Protein AF-A0A5C7SRF8-F1 (afdb_monomer_lite)

Foldseek 3Di:
DDDDDDDDDDPPPDDDDPPLVQDKAWWWQWDQDAVQLKIKTFIDIDTSCCVLQFDDDDPDDPVLVCQVVRLVSNQVSQVCCCVVGVTAGEQDPSGADDPAWDWHDGPFKIKTWAFDKDWDDTPPNPDIHIHGYFIKIWMATPVRHTQDIDTDDHRKIWMWGADPFAIKIKIWHFPDDDPPDDGDTDIDIDGDGDPPPD

Sequence (198 aa):
MSVQRYLLGITIWILVSTASADEYYEFISIRCMPQLQAIRLDSVGIWNVGDWIWPSVPAQENRKTWAWDSWQRHERALKTLEVEHGLHVFGQQYGRQLEAPIICLLPHFRVSIGAARIEREYMDEDIRVAYRGRAEIQITALDGSPVFSQTLDEADDFQAAEASYGLVLSHCKKVSESPDGPVIKDCSEQLIKVQSSQ

Radius of gyration: 23.71 Å; chains: 1; bounding box: 43×43×103 Å

Secondary structure (DSSP, 8-state):
-----------------------EEEEEEEEEEGGGTEEEEEEEEEES-HHHHSPPPPTTS-HHHHHHHHHHHHHHHHHHHHHHH-EE--SSTTPPP-SS-EEEE-SSEEEEEE--EEEEEETTTTEEEEEE-S-EEEEEETTS-EEEEEEPPTT-EEEEEEETTEEEEEEEEEEE--TTSPPEEEEEEEEE------

pLDDT: mean 80.75, std 18.54, range [32.88, 97.62]

Structure (mmCIF, N/CA/C/O backbone):
data_AF-A0A5C7SRF8-F1
#
_entry.id   AF-A0A5C7SRF8-F1
#
loop_
_atom_site.group_PDB
_atom_site.id
_atom_site.type_symbol
_atom_site.label_atom_id
_atom_site.label_alt_id
_atom_site.label_comp_id
_atom_site.label_asym_id
_atom_site.label_entity_id
_atom_site.label_seq_id
_atom_site.pdbx_PDB_ins_code
_atom_site.Cartn_x
_atom_site.Cartn_y
_atom_site.Cartn_z
_atom_site.occupancy
_atom_site.B_iso_or_equiv
_atom_site.auth_seq_id
_atom_site.auth_comp_id
_atom_site.auth_asym_id
_atom_site.auth_atom_id
_atom_site.pdbx_PDB_model_num
ATOM 1 N N . MET A 1 1 ? 12.366 -32.460 -69.486 1.00 36.12 1 MET A N 1
ATOM 2 C CA . MET A 1 1 ? 13.235 -31.488 -68.784 1.00 36.12 1 MET A CA 1
ATOM 3 C C . MET A 1 1 ? 12.344 -30.316 -68.405 1.00 36.12 1 MET A C 1
ATOM 5 O O . MET A 1 1 ? 11.834 -29.662 -69.295 1.00 36.12 1 MET A O 1
ATOM 9 N N . SER A 1 2 ? 11.792 -30.317 -67.195 1.00 34.50 2 SER A N 1
ATOM 10 C CA . SER A 1 2 ? 12.414 -29.922 -65.916 1.00 34.50 2 SER A CA 1
ATOM 11 C C . SER A 1 2 ? 12.121 -28.441 -65.647 1.00 34.50 2 SER A C 1
ATOM 13 O O . SER A 1 2 ? 12.657 -27.604 -66.356 1.00 34.50 2 SER A O 1
ATOM 15 N N . VAL A 1 3 ? 11.100 -28.166 -64.814 1.00 32.88 3 VAL A N 1
ATOM 16 C CA . VAL A 1 3 ? 11.204 -27.479 -63.498 1.00 32.88 3 VAL A CA 1
ATOM 17 C C . VAL A 1 3 ? 11.557 -25.992 -63.697 1.00 32.88 3 VAL A C 1
ATOM 19 O O . VAL A 1 3 ? 12.592 -25.680 -64.252 1.00 32.88 3 VAL A O 1
ATOM 22 N N . GLN A 1 4 ? 10.734 -25.005 -63.326 1.00 38.59 4 GLN A N 1
ATOM 23 C CA . GLN A 1 4 ? 10.527 -24.635 -61.926 1.00 38.59 4 GLN A CA 1
ATOM 24 C C . GLN A 1 4 ? 9.466 -23.516 -61.815 1.00 38.59 4 GLN A C 1
ATOM 26 O O . GLN A 1 4 ? 9.622 -22.435 -62.374 1.00 38.59 4 GLN A O 1
ATOM 31 N N . ARG A 1 5 ? 8.390 -23.779 -61.064 1.00 44.38 5 ARG A N 1
ATOM 32 C CA . ARG A 1 5 ? 7.566 -22.765 -60.386 1.00 44.38 5 ARG A CA 1
ATOM 33 C C . ARG A 1 5 ? 8.375 -22.270 -59.191 1.00 44.38 5 ARG A C 1
ATOM 35 O O . ARG A 1 5 ? 8.748 -23.154 -58.443 1.00 44.38 5 ARG A O 1
ATOM 42 N N . TYR A 1 6 ? 8.592 -20.972 -58.972 1.00 39.47 6 TYR A N 1
ATOM 43 C CA . TYR A 1 6 ? 8.801 -20.362 -57.639 1.00 39.47 6 TYR A CA 1
ATOM 44 C C . TYR A 1 6 ? 8.749 -18.828 -57.732 1.00 39.47 6 TYR A C 1
ATOM 46 O O . TYR A 1 6 ? 9.062 -18.275 -58.781 1.00 39.47 6 TYR A O 1
ATOM 54 N N . LEU A 1 7 ? 8.409 -18.206 -56.592 1.00 38.88 7 LEU A N 1
ATOM 55 C CA . LEU A 1 7 ? 8.217 -16.776 -56.276 1.00 38.88 7 LEU A CA 1
ATOM 56 C C . LEU A 1 7 ? 6.768 -16.309 -56.523 1.00 38.88 7 LEU A C 1
ATOM 58 O O . LEU A 1 7 ? 6.406 -15.971 -57.638 1.00 38.88 7 LEU A O 1
ATOM 62 N N . LEU A 1 8 ? 5.829 -16.308 -55.564 1.00 38.81 8 LEU A N 1
ATOM 63 C CA . LEU A 1 8 ? 5.918 -16.221 -54.095 1.00 38.81 8 LEU A CA 1
ATOM 64 C C . LEU A 1 8 ? 6.798 -15.051 -53.620 1.00 38.81 8 LEU A C 1
ATOM 66 O O . LEU A 1 8 ? 7.892 -15.240 -53.108 1.00 38.81 8 LEU A O 1
ATOM 70 N N . GLY A 1 9 ? 6.286 -13.836 -53.797 1.00 34.72 9 GLY A N 1
ATOM 71 C CA . GLY A 1 9 ? 6.535 -12.700 -52.905 1.00 34.72 9 GLY A CA 1
ATOM 72 C C . GLY A 1 9 ? 5.161 -12.091 -52.637 1.00 34.72 9 GLY A C 1
ATOM 73 O O . GLY A 1 9 ? 4.560 -11.533 -53.543 1.00 34.72 9 GLY A O 1
ATOM 74 N N . ILE A 1 10 ? 4.471 -12.416 -51.542 1.00 43.53 10 ILE A N 1
ATOM 75 C CA . ILE A 1 10 ? 4.749 -11.973 -50.166 1.00 43.53 10 ILE A CA 1
ATOM 76 C C . ILE A 1 10 ? 5.101 -10.486 -50.144 1.00 43.53 10 ILE A C 1
ATOM 78 O O . ILE A 1 10 ? 6.245 -10.091 -49.962 1.00 43.53 10 ILE A O 1
ATOM 82 N N . THR A 1 11 ? 4.074 -9.662 -50.298 1.00 40.91 11 THR A N 1
ATOM 83 C CA . THR A 1 11 ? 4.026 -8.323 -49.709 1.00 40.91 11 THR A CA 1
ATOM 84 C C . THR A 1 11 ? 2.865 -8.293 -48.724 1.00 40.91 11 THR A C 1
ATOM 86 O O . THR A 1 11 ? 1.853 -7.636 -48.942 1.00 40.91 11 THR A O 1
ATOM 89 N N . ILE A 1 12 ? 3.008 -9.063 -47.642 1.00 35.50 12 ILE A N 1
ATOM 90 C CA . ILE A 1 12 ? 2.323 -8.788 -46.378 1.00 35.50 12 ILE A CA 1
ATOM 91 C C . ILE A 1 12 ? 3.181 -7.707 -45.717 1.00 35.50 12 ILE A C 1
ATOM 93 O O . ILE A 1 12 ? 4.133 -8.003 -44.999 1.00 35.50 12 ILE A O 1
ATOM 97 N N . TRP A 1 13 ? 2.919 -6.445 -46.055 1.00 35.16 13 TRP A N 1
ATOM 98 C CA . TRP A 1 13 ? 3.497 -5.319 -45.329 1.00 35.16 13 TRP A CA 1
ATOM 99 C C . TRP A 1 13 ? 2.786 -5.216 -43.982 1.00 35.16 13 TRP A C 1
ATOM 101 O O . TRP A 1 13 ? 1.721 -4.620 -43.875 1.00 35.16 13 TRP A O 1
ATOM 111 N N . ILE A 1 14 ? 3.366 -5.910 -43.001 1.00 37.75 14 ILE A N 1
ATOM 112 C CA . ILE A 1 14 ? 3.600 -5.445 -41.629 1.00 37.75 14 ILE A CA 1
ATOM 113 C C . ILE A 1 14 ? 2.479 -4.535 -41.099 1.00 37.75 14 ILE A C 1
ATOM 115 O O . ILE A 1 14 ? 2.644 -3.335 -40.905 1.00 37.75 14 ILE A O 1
ATOM 119 N N . LEU A 1 15 ? 1.323 -5.138 -40.846 1.00 37.38 15 LEU A N 1
ATOM 120 C CA . LEU A 1 15 ? 0.538 -4.785 -39.672 1.00 37.38 15 LEU A CA 1
ATOM 121 C C . LEU A 1 15 ? 1.063 -5.650 -38.526 1.00 37.38 15 LEU A C 1
ATOM 123 O O . LEU A 1 15 ? 1.487 -6.780 -38.756 1.00 37.38 15 LEU A O 1
ATOM 127 N N . VAL A 1 16 ? 0.959 -5.132 -37.307 1.00 41.78 16 VAL A N 1
ATOM 128 C CA . VAL A 1 16 ? 1.319 -5.785 -36.040 1.00 41.78 16 VAL A CA 1
ATOM 129 C C . VAL A 1 16 ? 2.787 -5.634 -35.648 1.00 41.78 16 VAL A C 1
ATOM 131 O O . VAL A 1 16 ? 3.620 -6.500 -35.889 1.00 41.78 16 VAL A O 1
ATOM 134 N N . SER A 1 17 ? 3.080 -4.536 -34.953 1.00 35.69 17 SER A N 1
ATOM 135 C CA . SER A 1 17 ? 3.988 -4.538 -33.795 1.00 35.69 17 SER A CA 1
ATOM 136 C C . SER A 1 17 ? 3.680 -3.364 -32.855 1.00 35.69 17 SER A C 1
ATOM 138 O O . SER A 1 17 ? 4.582 -2.743 -32.313 1.00 35.69 17 SER A O 1
ATOM 140 N N . THR A 1 18 ? 2.403 -3.050 -32.627 1.00 38.44 18 THR A N 1
ATOM 141 C CA . THR A 1 18 ? 1.999 -2.661 -31.271 1.00 38.44 18 THR A CA 1
ATOM 142 C C . THR A 1 18 ? 1.595 -3.968 -30.618 1.00 38.44 18 THR A C 1
ATOM 144 O O . THR A 1 18 ? 0.422 -4.331 -30.589 1.00 38.44 18 THR A O 1
ATOM 147 N N . ALA A 1 19 ? 2.590 -4.750 -30.200 1.00 36.38 19 ALA A N 1
ATOM 148 C CA . ALA A 1 19 ? 2.339 -5.657 -29.100 1.00 36.38 19 ALA A CA 1
ATOM 149 C C . ALA A 1 19 ? 2.037 -4.728 -27.921 1.00 36.38 19 ALA A C 1
ATOM 151 O O . ALA A 1 19 ? 2.955 -4.260 -27.254 1.00 36.38 19 ALA A O 1
ATOM 152 N N . SER A 1 20 ? 0.763 -4.356 -27.766 1.00 41.00 20 SER A N 1
ATOM 153 C CA . SER A 1 20 ? 0.237 -3.953 -26.475 1.00 41.00 20 SER A CA 1
ATOM 154 C C . SER A 1 20 ? 0.531 -5.156 -25.602 1.00 41.00 20 SER A C 1
ATOM 156 O O . SER A 1 20 ? -0.124 -6.190 -25.721 1.00 41.00 20 SER A O 1
ATOM 158 N N . ALA A 1 21 ? 1.639 -5.101 -24.872 1.00 43.91 21 ALA A N 1
ATOM 159 C CA . ALA A 1 21 ? 1.858 -6.065 -23.827 1.00 43.91 21 ALA A CA 1
ATOM 160 C C . ALA A 1 21 ? 0.614 -5.938 -22.943 1.00 43.91 21 ALA A C 1
ATOM 162 O O . ALA A 1 21 ? 0.327 -4.841 -22.456 1.00 43.91 21 ALA A O 1
ATOM 163 N N . ASP A 1 22 ? -0.175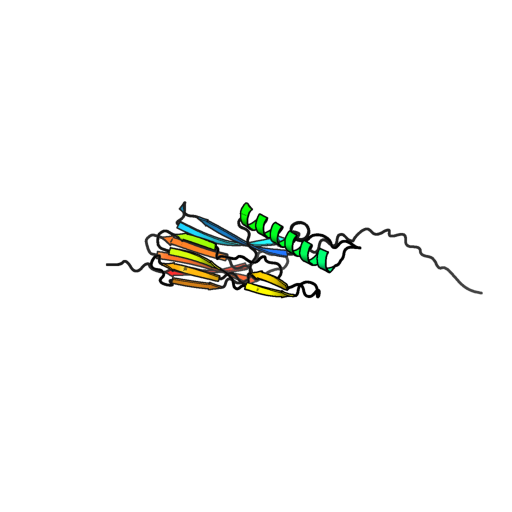 -7.013 -22.865 1.00 55.44 22 ASP A N 1
ATOM 164 C CA . ASP A 1 22 ? -1.320 -7.137 -21.968 1.00 55.44 22 ASP A CA 1
ATOM 165 C C . ASP A 1 22 ? -0.764 -7.126 -20.534 1.00 55.44 22 ASP A C 1
ATOM 167 O O . ASP A 1 22 ? -0.655 -8.149 -19.861 1.00 55.44 22 ASP A O 1
ATOM 171 N N . GLU A 1 23 ? -0.273 -5.969 -20.101 1.00 66.81 23 GLU A N 1
ATOM 172 C CA . GLU A 1 23 ? 0.353 -5.784 -18.807 1.00 66.81 23 GLU A CA 1
ATOM 173 C C . GLU A 1 23 ? -0.754 -5.523 -17.802 1.00 66.81 23 GLU A C 1
ATOM 175 O O . GLU A 1 23 ? -1.426 -4.486 -17.824 1.00 66.81 23 GLU A O 1
ATOM 180 N N . TYR A 1 24 ? -0.953 -6.513 -16.940 1.00 75.94 24 TYR A N 1
ATOM 181 C CA . TYR A 1 24 ? -1.767 -6.391 -15.750 1.00 75.94 24 TYR A CA 1
ATOM 182 C C . TYR A 1 24 ? -0.947 -5.730 -14.647 1.00 75.94 24 TYR A C 1
ATOM 184 O O . TYR A 1 24 ? 0.128 -6.213 -14.284 1.00 75.94 24 TYR A O 1
ATOM 192 N N . TYR A 1 25 ? -1.478 -4.633 -14.123 1.00 82.50 25 TYR A N 1
ATOM 193 C CA . TYR A 1 25 ? -0.983 -3.981 -12.925 1.00 82.50 25 TYR A CA 1
ATOM 194 C C . TYR A 1 25 ? -1.971 -4.184 -11.802 1.00 82.50 25 TYR A C 1
ATOM 196 O O . TYR A 1 25 ? -3.169 -3.935 -11.972 1.00 82.50 25 TYR A O 1
ATOM 204 N N . GLU A 1 26 ? -1.449 -4.527 -10.632 1.00 87.62 26 GLU A N 1
ATOM 205 C CA . GLU A 1 26 ? -2.260 -4.540 -9.435 1.00 87.62 26 GLU A CA 1
ATOM 206 C C . GLU A 1 26 ? -1.975 -3.335 -8.542 1.00 87.62 26 GLU A C 1
ATOM 208 O O . GLU A 1 26 ? -0.844 -3.063 -8.136 1.00 87.62 26 GLU A O 1
ATOM 213 N N . PHE A 1 27 ? -3.031 -2.611 -8.203 1.00 91.69 27 PHE A N 1
ATOM 214 C CA . PHE A 1 27 ? -2.986 -1.487 -7.288 1.00 91.69 27 PHE A CA 1
ATOM 215 C C . PHE A 1 27 ? -3.724 -1.822 -6.001 1.00 91.69 27 PHE A C 1
ATOM 217 O O . PHE A 1 27 ? -4.701 -2.559 -5.995 1.00 91.69 27 PHE A O 1
ATOM 224 N N . ILE A 1 28 ? -3.307 -1.185 -4.914 1.00 94.31 28 ILE A N 1
ATOM 225 C CA . ILE A 1 28 ? -4.091 -1.070 -3.691 1.00 94.31 28 ILE A CA 1
ATOM 226 C C . ILE A 1 28 ? -4.668 0.344 -3.667 1.00 94.31 28 ILE A C 1
ATOM 228 O O . ILE A 1 28 ? -3.922 1.322 -3.567 1.00 94.31 28 ILE A O 1
ATOM 232 N N . SER A 1 29 ? -5.992 0.457 -3.763 1.00 95.69 29 SER A N 1
ATOM 233 C CA . SER A 1 29 ? -6.709 1.707 -3.524 1.00 95.69 29 SER A CA 1
ATOM 234 C C . SER A 1 29 ? -6.814 1.943 -2.025 1.00 95.69 29 SER A C 1
ATOM 236 O O . SER A 1 29 ? -7.466 1.169 -1.328 1.00 95.69 29 SER A O 1
ATOM 238 N N . ILE A 1 30 ? -6.178 3.000 -1.518 1.00 94.94 30 ILE A N 1
ATOM 239 C CA . ILE A 1 30 ? -6.162 3.307 -0.082 1.00 94.94 30 ILE A CA 1
ATOM 240 C C . ILE A 1 30 ? -7.079 4.493 0.195 1.00 94.94 30 ILE A C 1
ATOM 242 O O . ILE A 1 30 ? -6.862 5.601 -0.295 1.00 94.94 30 ILE A O 1
ATOM 246 N N . ARG A 1 31 ? -8.096 4.279 1.032 1.00 94.69 31 ARG A N 1
ATOM 247 C CA . ARG A 1 31 ? -9.067 5.309 1.417 1.00 94.69 31 ARG A CA 1
ATOM 248 C C . ARG A 1 31 ? -9.147 5.435 2.932 1.00 94.69 31 ARG A C 1
ATOM 250 O O . ARG A 1 31 ? -9.746 4.592 3.598 1.00 94.69 31 ARG A O 1
ATOM 257 N N . CYS A 1 32 ? -8.595 6.521 3.476 1.00 92.88 32 CYS A N 1
ATOM 258 C CA . CYS A 1 32 ? -8.920 6.955 4.833 1.00 92.88 32 CYS A CA 1
ATOM 259 C C . CYS A 1 32 ? -10.292 7.656 4.799 1.00 92.88 32 CYS A C 1
ATOM 261 O O . CYS A 1 32 ? -10.469 8.622 4.058 1.00 92.88 32 CYS A O 1
ATOM 263 N N . MET A 1 33 ? -11.256 7.206 5.601 1.00 93.69 33 MET A N 1
ATOM 264 C CA . MET A 1 33 ? -12.629 7.725 5.645 1.00 93.69 33 MET A CA 1
ATOM 265 C C . MET A 1 33 ? -12.960 8.237 7.057 1.00 93.69 33 MET A C 1
ATOM 267 O O . MET A 1 33 ? -13.628 7.538 7.825 1.00 93.69 33 MET A O 1
ATOM 271 N N . PRO A 1 34 ? -12.520 9.457 7.431 1.00 88.06 34 PRO A N 1
ATOM 272 C CA . PRO A 1 34 ? -12.698 9.982 8.785 1.00 88.06 34 PRO A CA 1
ATOM 273 C C . PRO A 1 34 ? -14.163 10.072 9.219 1.00 88.06 34 PRO A C 1
ATOM 275 O O . PRO A 1 34 ? -14.468 9.818 10.380 1.00 88.06 34 PRO A O 1
ATOM 278 N N . GLN A 1 35 ? -15.084 10.384 8.295 1.00 89.12 35 GLN A N 1
ATOM 279 C CA . GLN A 1 35 ? -16.515 10.493 8.616 1.00 89.12 35 GLN A CA 1
ATOM 280 C C . GLN A 1 35 ? -17.128 9.148 9.021 1.00 89.12 35 GLN A C 1
ATOM 282 O O . GLN A 1 35 ? -18.105 9.116 9.761 1.00 89.12 35 GLN A O 1
ATOM 287 N N . LEU A 1 36 ? -16.549 8.050 8.531 1.00 91.19 36 LEU A N 1
ATOM 288 C CA . LEU A 1 36 ? -16.960 6.684 8.842 1.00 91.19 36 LEU A CA 1
ATOM 289 C C . LEU A 1 36 ? -16.056 6.037 9.896 1.00 91.19 36 LEU A C 1
ATOM 291 O O . LEU A 1 36 ? -16.237 4.860 10.187 1.00 91.19 36 LEU A O 1
ATOM 295 N N . GLN A 1 37 ? -15.076 6.784 10.426 1.00 94.81 37 GLN A N 1
ATOM 296 C CA . GLN A 1 37 ? -14.052 6.282 11.346 1.00 94.81 37 GLN A CA 1
ATOM 297 C C . GLN A 1 37 ? -13.432 4.977 10.834 1.00 94.81 37 GLN A C 1
ATOM 299 O O . GLN A 1 37 ? -13.243 4.014 11.575 1.00 94.81 37 GLN A O 1
ATOM 304 N N . ALA A 1 38 ? -13.149 4.939 9.532 1.00 96.12 38 ALA A N 1
ATOM 305 C CA . ALA A 1 38 ? -12.739 3.726 8.854 1.00 96.12 38 ALA A CA 1
ATOM 306 C C . ALA A 1 38 ? -11.606 3.976 7.864 1.00 96.12 38 ALA A C 1
ATOM 308 O O . ALA A 1 38 ? -11.404 5.080 7.359 1.00 96.12 38 ALA A O 1
ATOM 309 N N . ILE A 1 39 ? -10.892 2.908 7.553 1.00 96.19 39 ILE A N 1
ATOM 310 C CA . ILE A 1 39 ? -9.949 2.814 6.452 1.00 96.19 39 ILE A CA 1
ATOM 311 C C . ILE A 1 39 ? -10.336 1.614 5.597 1.00 96.19 39 ILE A C 1
ATOM 313 O O . ILE A 1 39 ? -10.719 0.570 6.127 1.00 96.19 39 ILE A O 1
ATOM 317 N N . ARG A 1 40 ? -10.231 1.769 4.280 1.00 96.81 40 ARG A N 1
ATOM 318 C CA . ARG A 1 40 ? -10.482 0.702 3.317 1.00 96.81 40 ARG A CA 1
ATOM 319 C C . ARG A 1 40 ? -9.352 0.627 2.298 1.00 96.81 40 ARG A C 1
ATOM 321 O O . ARG A 1 40 ? -8.943 1.653 1.755 1.00 96.81 40 ARG A O 1
ATOM 328 N N . LEU A 1 41 ? -8.859 -0.584 2.091 1.00 96.88 41 LEU A N 1
ATOM 329 C CA . LEU A 1 41 ? -7.857 -0.976 1.116 1.00 96.88 41 LEU A CA 1
ATOM 330 C C . LEU A 1 41 ? -8.527 -1.978 0.185 1.00 96.88 41 LEU A C 1
ATOM 332 O O . LEU A 1 41 ? -8.943 -3.041 0.640 1.00 96.88 41 LEU A O 1
ATOM 336 N N . ASP A 1 42 ? -8.643 -1.629 -1.088 1.00 95.19 42 ASP A N 1
ATOM 337 C CA . ASP A 1 42 ? -9.194 -2.520 -2.108 1.00 95.19 42 ASP A CA 1
ATOM 338 C C . ASP A 1 42 ? -8.116 -2.832 -3.142 1.00 95.19 42 ASP A C 1
ATOM 340 O O . ASP A 1 42 ? -7.463 -1.912 -3.642 1.00 95.19 42 ASP A O 1
ATOM 344 N N . SER A 1 43 ? -7.958 -4.102 -3.496 1.00 92.62 43 SER A N 1
ATOM 345 C CA . SER A 1 43 ? -7.187 -4.485 -4.672 1.00 92.62 43 SER A CA 1
ATOM 346 C C . SER A 1 43 ? -7.929 -4.068 -5.945 1.00 92.62 43 SER A C 1
ATOM 348 O O . SER A 1 43 ? -9.135 -4.283 -6.102 1.00 92.62 43 SER A O 1
ATOM 350 N N . VAL A 1 44 ? -7.191 -3.444 -6.859 1.00 90.56 44 VAL A N 1
ATOM 351 C CA . VAL A 1 44 ? -7.668 -2.939 -8.144 1.00 90.56 44 VAL A CA 1
ATOM 352 C C . VAL A 1 44 ? -6.705 -3.402 -9.228 1.00 90.56 44 VAL A C 1
ATOM 354 O O . VAL A 1 44 ? -5.601 -2.879 -9.361 1.00 90.56 44 VAL A O 1
ATOM 357 N N . GLY A 1 45 ? -7.149 -4.366 -10.026 1.00 86.81 45 GLY A N 1
ATOM 358 C CA . GLY A 1 45 ? -6.444 -4.817 -11.217 1.00 86.81 45 GLY A CA 1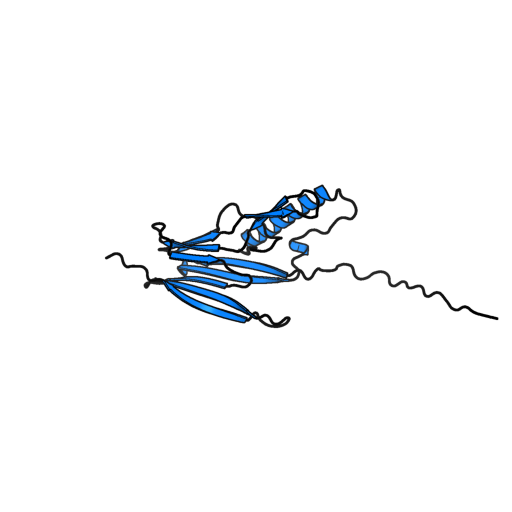
ATOM 359 C C . GLY A 1 45 ? -6.765 -3.954 -12.434 1.00 86.81 45 GLY A C 1
ATOM 360 O O . GLY A 1 45 ? -7.941 -3.733 -12.735 1.00 86.81 45 GLY A O 1
ATOM 361 N N . ILE A 1 46 ? -5.746 -3.481 -13.152 1.00 83.69 46 ILE A N 1
ATOM 362 C CA . ILE A 1 46 ? -5.916 -2.706 -14.386 1.00 83.69 46 ILE A CA 1
ATOM 363 C C . ILE A 1 46 ? -5.033 -3.299 -15.484 1.00 83.69 46 ILE A C 1
ATOM 365 O O . ILE A 1 46 ? -3.819 -3.413 -15.333 1.00 83.69 46 ILE A O 1
ATOM 369 N N . TRP A 1 47 ? -5.658 -3.655 -16.603 1.00 77.94 47 TRP A N 1
ATOM 370 C CA . TRP A 1 47 ? -4.980 -4.118 -17.812 1.00 77.94 47 TRP A CA 1
ATOM 371 C C . TRP A 1 47 ? -4.577 -2.944 -18.707 1.00 77.94 47 TRP A C 1
ATOM 373 O O . TRP A 1 47 ? -5.242 -1.908 -18.713 1.00 77.94 47 TRP A O 1
ATOM 383 N N . ASN A 1 48 ? -3.552 -3.148 -19.536 1.00 71.31 48 ASN A N 1
ATOM 384 C CA . ASN A 1 48 ? -3.185 -2.253 -20.641 1.00 71.31 48 ASN A CA 1
ATOM 385 C C . ASN A 1 48 ? -2.779 -0.835 -20.213 1.00 71.31 48 ASN A C 1
ATOM 387 O O . ASN A 1 48 ? -2.951 0.127 -20.959 1.00 71.31 48 ASN A O 1
ATOM 391 N N . VAL A 1 49 ? -2.199 -0.702 -19.020 1.00 71.62 49 VAL A N 1
ATOM 392 C CA . VAL A 1 49 ? -1.616 0.563 -18.538 1.00 71.62 49 VAL A CA 1
ATOM 393 C C . VAL A 1 49 ? -0.147 0.725 -18.928 1.00 71.62 49 VAL A C 1
ATOM 395 O O . VAL A 1 49 ? 0.468 1.728 -18.571 1.00 71.62 49 VAL A O 1
ATOM 398 N N . GLY A 1 50 ? 0.406 -0.235 -19.679 1.00 68.38 50 GLY A N 1
ATOM 399 C CA . GLY A 1 50 ? 1.795 -0.239 -20.134 1.00 68.38 50 GLY A CA 1
ATOM 400 C C . GLY A 1 50 ? 2.189 1.087 -20.779 1.00 68.38 50 GLY A C 1
ATOM 401 O O . GLY A 1 50 ? 3.119 1.721 -20.310 1.00 68.38 50 GLY A O 1
ATOM 402 N N . ASP A 1 51 ? 1.416 1.608 -21.736 1.00 67.00 51 ASP A N 1
ATOM 403 C CA . ASP A 1 51 ? 1.728 2.891 -22.393 1.00 67.00 51 ASP A CA 1
ATOM 404 C C . ASP A 1 51 ? 1.618 4.115 -21.461 1.00 67.00 51 ASP A C 1
ATOM 406 O O . ASP A 1 51 ? 2.179 5.177 -21.739 1.00 67.00 51 ASP A O 1
ATOM 410 N N . TRP A 1 52 ? 0.877 3.998 -20.354 1.00 66.81 52 TRP A N 1
ATOM 411 C CA . TRP A 1 52 ? 0.739 5.067 -19.358 1.00 66.81 52 TRP A CA 1
ATOM 412 C C . TRP A 1 52 ? 1.898 5.074 -18.361 1.00 66.81 52 TRP A C 1
ATOM 414 O O . TRP A 1 52 ? 2.193 6.109 -17.762 1.00 66.81 52 TRP A O 1
ATOM 424 N N . ILE A 1 53 ? 2.535 3.919 -18.168 1.00 71.69 53 ILE A N 1
ATOM 425 C CA . ILE A 1 53 ? 3.473 3.661 -17.075 1.00 71.69 53 ILE A CA 1
ATOM 426 C C . ILE A 1 53 ? 4.889 3.363 -17.598 1.00 71.69 53 ILE A C 1
ATOM 428 O O . ILE A 1 53 ? 5.863 3.634 -16.899 1.00 71.69 53 ILE A O 1
ATOM 432 N N . TRP A 1 54 ? 5.036 2.892 -18.833 1.00 74.06 54 TRP A N 1
ATOM 433 C CA . TRP A 1 54 ? 6.297 2.592 -19.499 1.00 74.06 54 TRP A CA 1
ATOM 434 C C . TRP A 1 54 ? 6.415 3.321 -20.838 1.00 74.06 54 TRP A C 1
ATOM 436 O O . TRP A 1 54 ? 5.550 3.211 -21.702 1.00 74.06 54 TRP A O 1
ATOM 446 N N . PRO A 1 55 ? 7.517 4.045 -21.069 1.00 66.50 55 PRO A N 1
ATOM 447 C CA . PRO A 1 55 ? 7.808 4.596 -22.381 1.00 66.50 55 PRO A CA 1
ATOM 448 C C . PRO A 1 55 ? 8.331 3.505 -23.330 1.00 66.50 55 PRO A C 1
ATOM 450 O O . PRO A 1 55 ? 9.075 2.610 -22.928 1.00 66.50 55 PRO A O 1
ATOM 453 N N . SER A 1 56 ? 8.031 3.639 -24.621 1.00 66.38 56 SER A N 1
ATOM 454 C CA . SER A 1 56 ? 8.600 2.788 -25.672 1.00 66.38 56 SER A CA 1
ATOM 455 C C . SER A 1 56 ? 10.133 2.884 -25.736 1.00 66.38 56 SER A C 1
ATOM 457 O O . SER A 1 56 ? 10.696 3.969 -25.559 1.00 66.38 56 SER A O 1
ATOM 459 N N . VAL A 1 57 ? 10.799 1.773 -26.069 1.00 63.66 57 VAL A N 1
ATOM 460 C CA . VAL A 1 57 ? 12.253 1.709 -26.304 1.00 63.66 57 VAL A CA 1
ATOM 461 C C . VAL A 1 57 ? 12.602 2.403 -27.636 1.00 63.66 57 VAL A C 1
ATOM 463 O O . VAL A 1 57 ? 12.154 1.940 -28.686 1.00 63.66 57 VAL A O 1
ATOM 466 N N . PRO A 1 58 ? 13.398 3.487 -27.659 1.00 59.72 58 PRO A N 1
ATOM 467 C CA . PRO A 1 58 ? 13.868 4.099 -28.889 1.00 59.72 58 PRO A CA 1
ATOM 468 C C . PRO A 1 58 ? 14.960 3.240 -29.528 1.00 59.72 58 PRO A C 1
ATOM 470 O O . PRO A 1 58 ? 15.793 2.635 -28.856 1.00 59.72 58 PRO A O 1
ATOM 473 N N . ALA A 1 59 ? 14.984 3.224 -30.859 1.00 58.66 59 ALA A N 1
ATOM 474 C CA . ALA A 1 59 ? 15.872 2.358 -31.629 1.00 58.66 59 ALA A CA 1
ATOM 475 C C . ALA A 1 59 ? 17.363 2.768 -31.592 1.00 58.66 59 ALA A C 1
ATOM 477 O O . ALA A 1 59 ? 18.197 1.996 -32.059 1.00 58.66 59 ALA A O 1
ATOM 478 N N . GLN A 1 60 ? 17.716 3.969 -31.103 1.00 56.97 60 GLN A N 1
ATOM 479 C CA . GLN A 1 60 ? 19.068 4.541 -31.253 1.00 56.97 60 GLN A CA 1
ATOM 480 C C . GLN A 1 60 ? 19.502 5.516 -30.133 1.00 56.97 60 GLN A C 1
ATOM 482 O O . GLN A 1 60 ? 20.212 6.483 -30.400 1.00 56.97 60 GLN A O 1
ATOM 487 N N . GLU A 1 61 ? 19.118 5.288 -28.877 1.00 61.25 61 GLU A N 1
ATOM 488 C CA . GLU A 1 61 ? 19.684 6.047 -27.745 1.00 61.25 61 GLU A CA 1
ATOM 489 C C . GLU A 1 61 ? 20.717 5.219 -26.973 1.00 61.25 61 GLU A C 1
ATOM 491 O O . GLU A 1 61 ? 20.723 3.989 -27.035 1.00 61.25 61 GLU A O 1
ATOM 496 N N . ASN A 1 62 ? 21.610 5.892 -26.236 1.00 73.25 62 ASN A N 1
ATOM 497 C CA . ASN A 1 62 ? 22.452 5.227 -25.244 1.00 73.25 62 ASN A CA 1
ATOM 498 C C . ASN A 1 62 ? 21.535 4.490 -24.259 1.00 73.25 62 ASN A C 1
ATOM 500 O O . ASN A 1 62 ? 20.818 5.123 -23.480 1.00 73.25 62 ASN A O 1
ATOM 504 N N . ARG A 1 63 ? 21.563 3.157 -24.322 1.00 74.44 63 ARG A N 1
ATOM 505 C CA . ARG A 1 63 ? 20.634 2.267 -23.623 1.00 74.44 63 ARG A CA 1
ATOM 506 C C . ARG A 1 63 ? 20.616 2.516 -22.109 1.00 74.44 63 ARG A C 1
ATOM 508 O O . ARG A 1 63 ? 19.536 2.499 -21.526 1.00 74.44 63 ARG A O 1
ATOM 515 N N . LYS A 1 64 ? 21.749 2.924 -21.522 1.00 77.94 64 LYS A N 1
ATOM 516 C CA . LYS A 1 64 ? 21.872 3.275 -20.097 1.00 77.94 64 LYS A CA 1
ATOM 517 C C . LYS A 1 64 ? 21.106 4.523 -19.709 1.00 77.94 64 LYS A C 1
ATOM 519 O O . LYS A 1 64 ? 20.343 4.526 -18.744 1.00 77.94 64 LYS A O 1
ATOM 524 N N . THR A 1 65 ? 21.325 5.597 -20.461 1.00 81.31 65 THR A N 1
ATOM 525 C CA . THR A 1 65 ? 20.638 6.873 -20.243 1.00 81.31 65 THR A CA 1
ATOM 526 C C . THR A 1 65 ? 19.142 6.687 -20.432 1.00 81.31 65 THR A C 1
ATOM 528 O O . THR A 1 65 ? 18.359 7.099 -19.581 1.00 81.31 65 THR A O 1
ATOM 531 N N . TRP A 1 66 ? 18.753 5.976 -21.491 1.00 82.31 66 TRP A N 1
ATOM 532 C CA . TRP A 1 66 ? 17.353 5.678 -21.737 1.00 82.31 66 TRP A CA 1
ATOM 533 C C . TRP A 1 66 ? 16.729 4.827 -20.622 1.00 82.31 66 TRP A C 1
ATOM 535 O O . TRP A 1 66 ? 15.629 5.142 -20.176 1.00 82.31 66 TRP A O 1
ATOM 545 N N . ALA A 1 67 ? 17.410 3.780 -20.143 1.00 82.25 67 ALA A N 1
ATOM 546 C CA . ALA A 1 67 ? 16.893 2.902 -19.096 1.00 82.25 67 ALA A CA 1
ATOM 547 C C . ALA A 1 67 ? 16.618 3.678 -17.800 1.00 82.25 67 ALA A C 1
ATOM 549 O O . ALA A 1 67 ? 15.540 3.549 -17.214 1.00 82.25 67 ALA A O 1
ATOM 550 N N . TRP A 1 68 ? 17.551 4.536 -17.383 1.00 83.75 68 TRP A N 1
ATOM 551 C CA . TRP A 1 68 ? 17.354 5.383 -16.210 1.00 83.75 68 TRP A CA 1
ATOM 552 C C . TRP A 1 68 ? 16.202 6.379 -16.397 1.00 83.75 68 TRP A C 1
ATOM 554 O O . TRP A 1 68 ? 15.301 6.445 -15.559 1.00 83.75 68 TRP A O 1
ATOM 564 N N . ASP A 1 69 ? 16.173 7.096 -17.521 1.00 84.81 69 ASP A N 1
ATOM 565 C CA . ASP A 1 69 ? 15.095 8.041 -17.832 1.00 84.81 69 ASP A CA 1
ATOM 566 C C . ASP A 1 69 ? 13.731 7.340 -17.929 1.00 84.81 69 ASP A C 1
ATOM 568 O O . ASP A 1 69 ? 12.703 7.893 -17.530 1.00 84.81 69 ASP A O 1
ATOM 572 N N . SER A 1 70 ? 13.712 6.105 -18.437 1.00 84.25 70 SER A N 1
ATOM 573 C CA . SER A 1 70 ? 12.526 5.257 -18.510 1.00 84.25 70 SER A CA 1
ATOM 574 C C . SER A 1 70 ? 11.985 4.946 -17.120 1.00 84.25 70 SER A C 1
ATOM 576 O O . SER A 1 70 ? 10.809 5.199 -16.858 1.00 84.25 70 SER A O 1
ATOM 578 N N . TRP A 1 71 ? 12.849 4.492 -16.208 1.00 86.94 71 TRP A N 1
ATOM 579 C CA . TRP A 1 71 ? 12.471 4.237 -14.819 1.00 86.94 71 TRP A CA 1
ATOM 580 C C . TRP A 1 71 ? 11.954 5.503 -14.120 1.00 86.94 71 TRP A C 1
ATOM 582 O O . TRP A 1 71 ? 10.927 5.472 -13.448 1.00 86.94 71 TRP A O 1
ATOM 592 N N . GLN A 1 72 ? 12.601 6.652 -14.327 1.00 87.88 72 GLN A N 1
ATOM 593 C CA . GLN A 1 72 ? 12.147 7.912 -13.731 1.00 87.88 72 GLN A CA 1
ATOM 594 C C . GLN A 1 72 ? 10.771 8.363 -14.245 1.00 87.88 72 GLN A C 1
ATOM 596 O O . GLN A 1 72 ? 9.964 8.896 -13.477 1.00 87.88 72 GLN A O 1
ATOM 601 N N . ARG A 1 73 ? 10.485 8.179 -15.542 1.00 86.06 73 ARG A N 1
ATOM 602 C CA . ARG A 1 73 ? 9.154 8.456 -16.110 1.00 86.06 73 ARG A CA 1
ATOM 603 C C . ARG A 1 73 ? 8.104 7.511 -15.534 1.00 86.06 73 ARG A C 1
ATOM 605 O O . ARG A 1 73 ? 7.035 7.975 -15.144 1.00 86.06 73 ARG A O 1
ATOM 612 N N . HIS A 1 74 ? 8.454 6.238 -15.414 1.00 87.94 74 HIS A N 1
ATOM 613 C CA . HIS A 1 74 ? 7.635 5.215 -14.785 1.00 87.94 74 HIS A CA 1
ATOM 614 C C . HIS A 1 74 ? 7.273 5.563 -13.330 1.00 87.94 74 HIS A C 1
ATOM 616 O O . HIS A 1 74 ? 6.094 5.640 -12.981 1.00 87.94 74 HIS A O 1
ATOM 622 N N . GLU A 1 75 ? 8.256 5.903 -12.493 1.00 90.25 75 GLU A N 1
ATOM 623 C CA . GLU A 1 75 ? 7.997 6.310 -11.106 1.00 90.25 75 GLU A CA 1
ATOM 624 C C . GLU A 1 75 ? 7.128 7.568 -11.015 1.00 90.25 75 GLU A C 1
ATOM 626 O O . GLU A 1 75 ? 6.312 7.698 -10.097 1.00 90.25 75 GLU A O 1
ATOM 631 N N . ARG A 1 76 ? 7.284 8.503 -11.961 1.00 89.62 76 ARG A N 1
ATOM 632 C CA . ARG A 1 76 ? 6.452 9.707 -12.029 1.00 89.62 76 ARG A CA 1
ATOM 633 C C . ARG A 1 76 ? 5.002 9.367 -12.365 1.00 89.62 76 ARG A C 1
ATOM 635 O O . ARG A 1 76 ? 4.120 9.909 -11.707 1.00 89.62 76 ARG A O 1
ATOM 642 N N . ALA A 1 77 ? 4.763 8.473 -13.323 1.00 88.88 77 ALA A N 1
ATOM 643 C CA . ALA A 1 77 ? 3.420 8.013 -13.666 1.00 88.88 77 ALA A CA 1
ATOM 644 C C . ALA A 1 77 ? 2.742 7.331 -12.467 1.00 88.88 77 ALA A C 1
ATOM 646 O O . ALA A 1 77 ? 1.629 7.705 -12.093 1.00 88.88 77 ALA A O 1
ATOM 647 N N . LEU A 1 78 ? 3.450 6.425 -11.781 1.00 91.00 78 LEU A N 1
ATOM 648 C CA . LEU A 1 78 ? 2.945 5.797 -10.556 1.00 91.00 78 LEU A CA 1
ATOM 649 C C . LEU A 1 78 ? 2.662 6.821 -9.454 1.00 91.00 78 LEU A C 1
ATOM 651 O O . LEU A 1 78 ? 1.634 6.752 -8.788 1.00 91.00 78 LEU A O 1
ATOM 655 N N . L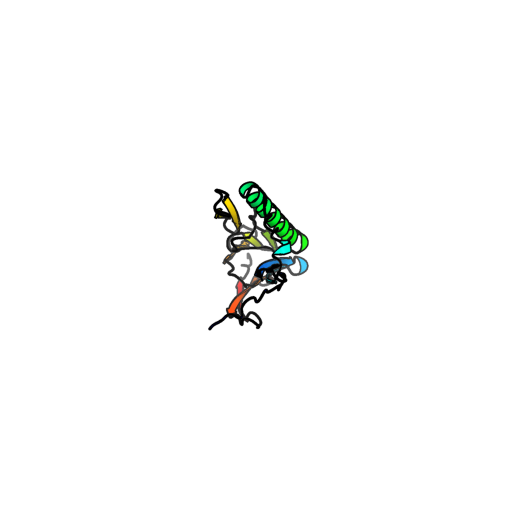YS A 1 79 ? 3.538 7.817 -9.274 1.00 91.88 79 LYS A N 1
ATOM 656 C CA . LYS A 1 79 ? 3.304 8.898 -8.310 1.00 91.88 79 LYS A CA 1
ATOM 657 C C . LYS A 1 79 ? 2.033 9.689 -8.635 1.00 91.88 79 LYS A C 1
ATOM 659 O O . LYS A 1 79 ? 1.320 10.053 -7.703 1.00 91.88 79 LYS A O 1
ATOM 664 N N . THR A 1 80 ? 1.748 9.953 -9.909 1.00 90.06 80 THR A N 1
ATOM 665 C CA . THR A 1 80 ? 0.506 10.620 -10.325 1.00 90.06 80 THR A CA 1
ATOM 666 C C . THR A 1 80 ? -0.717 9.778 -9.967 1.00 90.06 80 THR A C 1
ATOM 668 O O . THR A 1 80 ? -1.618 10.295 -9.314 1.00 90.06 80 THR A O 1
ATOM 671 N N . LEU A 1 81 ? -0.719 8.477 -10.285 1.00 89.38 81 LEU A N 1
ATOM 672 C CA . LEU A 1 81 ? -1.818 7.568 -9.921 1.00 89.38 81 LEU A CA 1
ATOM 673 C C . LEU A 1 81 ? -2.057 7.520 -8.403 1.00 89.38 81 LEU A C 1
ATOM 675 O O . LEU A 1 81 ? -3.198 7.527 -7.941 1.00 89.38 81 LEU A O 1
ATOM 679 N N . GLU A 1 82 ? -0.984 7.537 -7.615 1.00 91.44 82 GLU A N 1
ATOM 680 C CA . GLU A 1 82 ? -1.077 7.572 -6.157 1.00 91.44 82 GLU A CA 1
ATOM 681 C C . GLU A 1 82 ? -1.680 8.876 -5.630 1.00 91.44 82 GLU A C 1
ATOM 683 O O . GLU A 1 82 ? -2.522 8.843 -4.738 1.00 91.44 82 GLU A O 1
ATOM 688 N N . VAL A 1 83 ? -1.257 10.026 -6.159 1.00 90.44 83 VAL A N 1
ATOM 689 C CA . VAL A 1 83 ? -1.717 11.339 -5.680 1.00 90.44 83 VAL A CA 1
ATOM 690 C C . VAL A 1 83 ? -3.141 11.644 -6.140 1.00 90.44 83 VAL A C 1
ATOM 692 O O . VAL A 1 83 ? -3.932 12.166 -5.358 1.00 90.44 83 VAL A O 1
ATOM 695 N N . GLU A 1 84 ? -3.469 11.341 -7.394 1.00 89.88 84 GLU A N 1
ATOM 696 C CA . GLU A 1 84 ? -4.744 11.735 -8.004 1.00 89.88 84 GLU A CA 1
ATOM 697 C C . GLU A 1 84 ? -5.856 10.710 -7.767 1.00 89.88 84 GLU A C 1
ATOM 699 O O . GLU A 1 84 ? -7.029 11.081 -7.692 1.00 89.88 84 GLU A O 1
ATOM 704 N N . HIS A 1 85 ? -5.504 9.430 -7.619 1.00 87.25 85 HIS A N 1
ATOM 705 C CA . HIS A 1 85 ? -6.478 8.339 -7.532 1.00 87.25 85 HIS A CA 1
ATOM 706 C C . HIS A 1 85 ? -6.322 7.460 -6.286 1.00 87.25 85 HIS A C 1
ATOM 708 O O . HIS A 1 85 ? -7.147 6.572 -6.068 1.00 87.25 85 HIS A O 1
ATOM 714 N N . GLY A 1 86 ? -5.296 7.685 -5.458 1.00 90.31 86 GLY A N 1
ATOM 715 C CA . GLY A 1 86 ? -5.031 6.850 -4.283 1.00 90.31 86 GLY A CA 1
ATOM 716 C C . GLY A 1 86 ? -4.683 5.404 -4.641 1.00 90.31 86 GLY A C 1
ATOM 717 O O . GLY A 1 86 ? -4.951 4.506 -3.845 1.00 90.31 86 GLY A O 1
ATOM 718 N N . LEU A 1 87 ? -4.153 5.164 -5.848 1.00 91.69 87 LEU A N 1
ATOM 719 C CA . LEU A 1 87 ? -3.799 3.839 -6.361 1.00 91.69 87 LEU A CA 1
ATOM 720 C C . LEU A 1 87 ? -2.310 3.577 -6.160 1.00 91.69 87 LEU A C 1
ATOM 722 O O . LEU A 1 87 ? -1.478 4.186 -6.828 1.00 91.69 87 LEU A O 1
ATOM 726 N N . HIS A 1 88 ? -1.967 2.662 -5.258 1.00 93.00 88 HIS A N 1
ATOM 727 C CA . HIS A 1 88 ? -0.584 2.395 -4.869 1.00 93.00 88 HIS A CA 1
ATOM 728 C C . HIS A 1 88 ? -0.114 1.018 -5.327 1.00 93.00 88 HIS A C 1
ATOM 730 O O . HIS A 1 88 ? -0.803 0.026 -5.122 1.00 93.00 88 HIS A O 1
ATOM 736 N N . VAL A 1 89 ? 1.103 0.942 -5.864 1.00 92.06 89 VAL A N 1
ATOM 737 C CA . VAL A 1 89 ? 1.736 -0.333 -6.225 1.00 92.06 89 VAL A CA 1
ATOM 738 C C . VAL A 1 89 ? 2.585 -0.840 -5.058 1.00 92.06 89 VAL A C 1
ATOM 740 O O . VAL A 1 89 ? 3.479 -0.137 -4.575 1.00 92.06 89 VAL A O 1
ATOM 743 N N . PHE A 1 90 ? 2.318 -2.072 -4.627 1.00 92.50 90 PHE A N 1
ATOM 744 C CA . PHE A 1 90 ? 3.068 -2.800 -3.602 1.00 92.50 90 PHE A CA 1
ATOM 745 C C . PHE A 1 90 ? 3.434 -4.194 -4.114 1.00 92.50 90 PHE A C 1
ATOM 747 O O . PHE A 1 90 ? 2.712 -4.777 -4.919 1.00 92.50 90 PHE A O 1
ATOM 754 N N . GLY A 1 91 ? 4.562 -4.737 -3.654 1.00 88.69 91 GLY A N 1
ATOM 755 C CA . GLY A 1 91 ? 4.970 -6.125 -3.909 1.00 88.69 91 GLY A CA 1
ATOM 756 C C . GLY A 1 91 ? 5.421 -6.436 -5.340 1.00 88.69 91 GLY A C 1
ATOM 757 O O . GLY A 1 91 ? 6.051 -7.466 -5.558 1.00 88.69 91 GLY A O 1
ATOM 758 N N . GLN A 1 92 ? 5.175 -5.541 -6.295 1.00 86.81 92 GLN A N 1
ATOM 759 C CA . GLN A 1 92 ? 5.545 -5.706 -7.697 1.00 86.81 92 GLN A CA 1
ATOM 760 C C . GLN A 1 92 ? 6.914 -5.081 -7.984 1.00 86.81 92 GLN A C 1
ATOM 762 O O . GLN A 1 92 ? 7.216 -3.971 -7.547 1.00 86.81 92 GLN A O 1
ATOM 767 N N . GLN A 1 93 ? 7.742 -5.780 -8.768 1.00 84.88 93 GLN A N 1
ATOM 768 C CA . GLN A 1 93 ? 9.123 -5.378 -9.104 1.00 84.88 93 GLN A CA 1
ATOM 769 C C . GLN A 1 93 ? 9.224 -4.073 -9.913 1.00 84.88 93 GLN A C 1
ATOM 771 O O . GLN A 1 93 ? 10.315 -3.548 -10.154 1.00 84.88 93 GLN A O 1
ATOM 776 N N . TYR A 1 94 ? 8.082 -3.570 -10.352 1.00 80.75 94 TYR A N 1
ATOM 777 C CA . TYR A 1 94 ? 7.884 -2.326 -11.071 1.00 80.75 94 TYR A CA 1
ATOM 778 C C . TYR A 1 94 ? 7.069 -1.320 -10.243 1.00 80.75 94 TYR A C 1
ATOM 780 O O . TYR A 1 94 ? 6.358 -0.495 -10.789 1.00 80.75 94 TYR A O 1
ATOM 788 N N . GLY A 1 95 ? 7.073 -1.416 -8.914 1.00 83.06 95 GLY A N 1
ATOM 789 C CA . GLY A 1 95 ? 6.530 -0.355 -8.065 1.00 83.06 95 GLY A CA 1
ATOM 790 C C . GLY A 1 95 ? 7.506 0.817 -7.923 1.00 83.06 95 GLY A C 1
ATOM 791 O O . GLY A 1 95 ? 8.682 0.704 -8.258 1.00 83.06 95 GLY A O 1
ATOM 792 N N . ARG A 1 96 ? 7.050 1.921 -7.318 1.00 89.25 96 ARG A N 1
ATOM 793 C CA . ARG A 1 96 ? 7.945 2.998 -6.845 1.00 89.25 96 ARG A CA 1
ATOM 794 C C . ARG A 1 96 ? 8.229 2.870 -5.353 1.00 89.25 96 ARG A C 1
ATOM 796 O O . ARG A 1 96 ? 7.359 2.443 -4.584 1.00 89.25 96 ARG A O 1
ATOM 803 N N . GLN A 1 97 ? 9.383 3.343 -4.897 1.00 88.50 97 GLN A N 1
ATOM 804 C CA . GLN A 1 97 ? 9.660 3.456 -3.463 1.00 88.50 97 GLN A CA 1
ATOM 805 C C . GLN A 1 97 ? 8.873 4.614 -2.807 1.00 88.50 97 GLN A C 1
ATOM 807 O O . GLN A 1 97 ? 8.680 5.675 -3.404 1.00 88.50 97 GLN A O 1
ATOM 812 N N . LEU A 1 98 ? 8.447 4.429 -1.551 1.00 82.12 98 LEU A N 1
ATOM 813 C CA . LEU A 1 98 ? 8.049 5.522 -0.651 1.00 82.12 98 LEU A CA 1
ATOM 814 C C . LEU A 1 98 ? 9.090 5.722 0.445 1.00 82.12 98 LEU A C 1
ATOM 816 O O . LEU A 1 98 ? 9.657 4.760 0.956 1.00 82.12 98 LEU A O 1
ATOM 820 N N . GLU A 1 99 ? 9.298 6.969 0.844 1.00 80.19 99 GLU A N 1
ATOM 821 C CA . GLU A 1 99 ? 10.180 7.297 1.970 1.00 80.19 99 GLU A CA 1
ATOM 822 C C . GLU A 1 99 ? 9.486 7.118 3.327 1.00 80.19 99 GLU A C 1
ATOM 824 O O . GLU A 1 99 ? 10.150 6.854 4.325 1.00 80.19 99 GLU A O 1
ATOM 829 N N . ALA A 1 100 ? 8.155 7.226 3.366 1.00 90.50 100 ALA A N 1
ATOM 830 C CA . ALA A 1 100 ? 7.365 7.156 4.589 1.00 90.50 100 ALA A CA 1
ATOM 831 C C . ALA A 1 100 ? 6.125 6.262 4.417 1.00 90.50 100 ALA A C 1
ATOM 833 O O . ALA A 1 100 ? 5.576 6.186 3.312 1.00 90.50 100 ALA A O 1
ATOM 834 N N . PRO A 1 101 ? 5.663 5.604 5.496 1.00 94.38 101 PRO A N 1
ATOM 835 C CA . PRO A 1 101 ? 4.407 4.867 5.483 1.00 94.38 101 PRO A CA 1
ATOM 836 C C . PRO A 1 101 ? 3.209 5.805 5.306 1.00 94.38 101 PRO A C 1
ATOM 838 O O . PRO A 1 101 ? 3.228 6.964 5.727 1.00 94.38 101 PRO A O 1
ATOM 841 N N . ILE A 1 102 ? 2.139 5.273 4.724 1.00 94.00 102 ILE A N 1
ATOM 842 C CA . ILE A 1 102 ? 0.856 5.965 4.597 1.00 94.00 102 ILE A CA 1
ATOM 843 C C . ILE A 1 102 ? 0.131 5.856 5.934 1.00 94.00 102 ILE A C 1
ATOM 845 O O . ILE A 1 102 ? -0.021 4.758 6.465 1.00 94.00 102 ILE A O 1
ATOM 849 N N . ILE A 1 103 ? -0.309 6.988 6.484 1.00 95.06 103 ILE A N 1
ATOM 850 C CA . ILE A 1 103 ? -0.929 7.049 7.809 1.00 95.06 103 ILE A CA 1
ATOM 851 C C . ILE A 1 103 ? -2.393 7.461 7.690 1.00 95.06 103 ILE A C 1
ATOM 853 O O . ILE A 1 103 ? -2.692 8.535 7.173 1.00 95.06 103 ILE A O 1
ATOM 857 N N . CYS A 1 104 ? -3.287 6.645 8.246 1.00 94.69 104 CYS A N 1
ATOM 858 C CA . CYS A 1 104 ? -4.676 7.012 8.504 1.00 94.69 104 CYS A CA 1
ATOM 859 C C . CYS A 1 104 ? -4.918 7.049 10.018 1.00 94.69 104 CYS A C 1
ATOM 861 O O . CYS A 1 104 ? -4.543 6.126 10.744 1.00 94.69 104 CYS A O 1
ATOM 863 N N . LEU A 1 105 ? -5.561 8.112 10.496 1.00 93.88 105 LEU A N 1
ATOM 864 C CA . LEU A 1 105 ? -5.935 8.262 11.901 1.00 93.88 105 LEU A CA 1
ATOM 865 C C . LEU A 1 105 ? -7.415 7.922 12.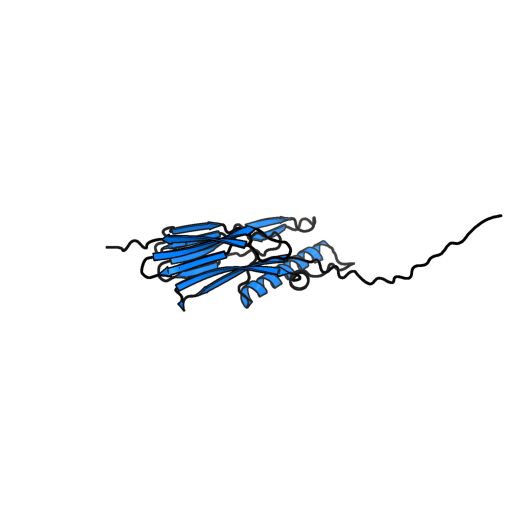083 1.00 93.88 105 LEU A C 1
ATOM 867 O O . LEU A 1 105 ? -8.271 8.469 11.387 1.00 93.88 105 LEU A O 1
ATOM 871 N N . LEU A 1 106 ? -7.687 7.030 13.027 1.00 93.00 106 LEU A N 1
ATOM 872 C CA . LEU A 1 106 ? -9.003 6.761 13.597 1.00 93.00 106 LEU A CA 1
ATOM 873 C C . LEU A 1 106 ? -9.071 7.425 14.988 1.00 93.00 106 LEU A C 1
ATOM 875 O O . LEU A 1 106 ? -8.022 7.784 15.531 1.00 93.00 106 LEU A O 1
ATOM 879 N N . PRO A 1 107 ? -10.263 7.625 15.577 1.00 91.0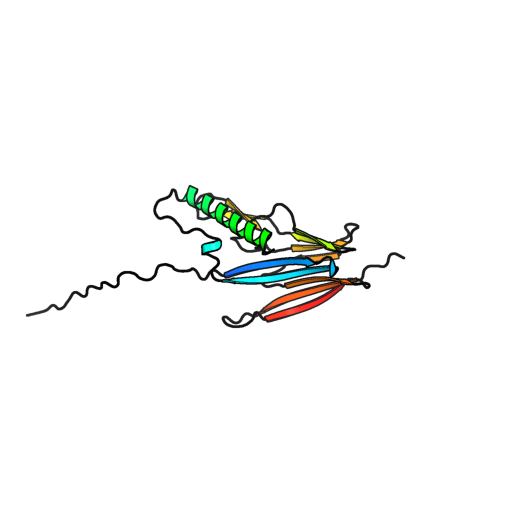0 107 PRO A N 1
ATOM 880 C CA . PRO A 1 107 ? -10.390 8.303 16.869 1.00 91.00 107 PRO A CA 1
ATOM 881 C C . PRO A 1 107 ? -9.508 7.741 17.989 1.00 91.00 107 PRO A C 1
ATOM 883 O O . PRO A 1 107 ? -8.944 8.528 18.745 1.00 91.00 107 PRO A O 1
ATOM 886 N N . HIS A 1 108 ? -9.353 6.418 18.078 1.00 92.00 108 HIS A N 1
ATOM 887 C CA . HIS A 1 108 ? -8.540 5.766 19.113 1.00 92.00 108 HIS A CA 1
ATOM 888 C C . HIS A 1 108 ? -7.364 4.951 18.559 1.00 92.00 108 HIS A C 1
ATOM 890 O O . HIS A 1 108 ? -6.588 4.382 19.334 1.00 92.00 108 HIS A O 1
ATOM 896 N N . PHE A 1 109 ? -7.185 4.917 17.237 1.00 94.00 109 PHE A N 1
ATOM 897 C CA . PHE A 1 109 ? -6.151 4.111 16.595 1.00 94.00 109 PHE A CA 1
ATOM 898 C C . PHE A 1 109 ? -5.393 4.870 15.512 1.00 94.00 109 PHE A C 1
ATOM 900 O O . PHE A 1 109 ? -5.921 5.730 14.811 1.00 94.00 109 PHE A O 1
ATOM 907 N N . ARG A 1 110 ? -4.138 4.481 15.314 1.00 95.56 110 ARG A N 1
ATOM 908 C CA . ARG A 1 110 ? -3.312 4.892 14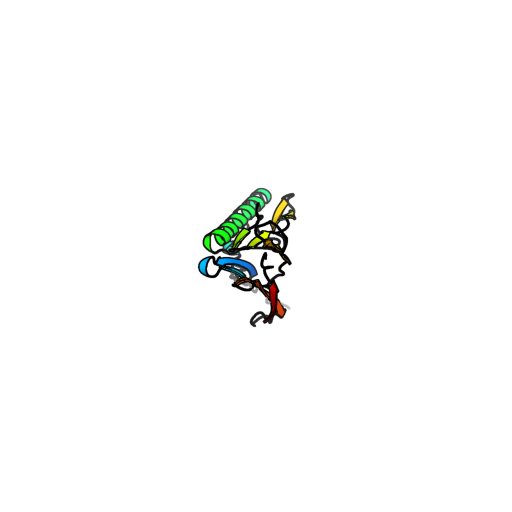.183 1.00 95.56 110 ARG A CA 1
ATOM 909 C C . ARG A 1 110 ? -3.083 3.685 13.290 1.00 95.56 110 ARG A C 1
ATOM 911 O O . ARG A 1 110 ? -2.523 2.688 13.738 1.00 95.56 110 ARG A O 1
ATOM 918 N N . VAL A 1 111 ? -3.472 3.801 12.025 1.00 96.94 111 VAL A N 1
ATOM 919 C CA . VAL A 1 111 ? -3.212 2.795 10.993 1.00 96.94 111 VAL A CA 1
ATOM 920 C C . VAL A 1 111 ? -2.051 3.274 10.130 1.00 96.94 111 VAL A C 1
ATOM 922 O O . VAL A 1 111 ? -2.078 4.380 9.591 1.00 96.94 111 VAL A O 1
ATOM 925 N N . SER A 1 112 ? -1.019 2.448 10.020 1.00 97.25 112 SER A N 1
ATOM 926 C CA . SER A 1 112 ? 0.183 2.687 9.228 1.00 97.25 112 SER A CA 1
ATOM 927 C C . SER A 1 112 ? 0.296 1.615 8.157 1.00 97.25 112 SER A C 1
ATOM 929 O O . SER A 1 112 ? 0.267 0.432 8.478 1.00 97.25 112 SER A O 1
ATOM 931 N N . ILE A 1 113 ? 0.448 2.022 6.900 1.00 96.75 113 ILE A N 1
ATOM 932 C CA . ILE A 1 113 ? 0.654 1.127 5.760 1.00 96.75 113 ILE A CA 1
ATOM 933 C C . ILE A 1 113 ? 2.063 1.378 5.235 1.00 96.75 113 ILE A C 1
ATOM 935 O O . ILE A 1 113 ? 2.344 2.406 4.612 1.00 96.75 113 ILE A O 1
ATOM 939 N N . GLY A 1 114 ? 2.965 0.460 5.558 1.00 95.50 114 GLY A N 1
ATOM 940 C CA . GLY A 1 114 ? 4.363 0.491 5.151 1.00 95.50 114 GLY A CA 1
ATOM 941 C C . GLY A 1 114 ? 4.695 -0.609 4.151 1.00 95.50 114 GLY A C 1
ATOM 942 O O . GLY A 1 114 ? 3.836 -1.378 3.732 1.00 95.50 114 GLY A O 1
ATOM 943 N N . ALA A 1 115 ? 5.965 -0.672 3.765 1.00 95.56 115 ALA A N 1
ATOM 944 C CA . ALA A 1 115 ? 6.545 -1.802 3.053 1.00 95.56 115 ALA A CA 1
ATOM 945 C C . ALA A 1 115 ? 8.068 -1.767 3.191 1.00 95.56 115 ALA A C 1
ATOM 947 O O . ALA A 1 115 ? 8.668 -0.694 3.313 1.00 95.56 115 ALA A O 1
ATOM 948 N N . ALA A 1 116 ? 8.700 -2.936 3.117 1.00 94.00 116 ALA A N 1
ATOM 949 C CA . ALA A 1 116 ? 10.150 -3.020 3.011 1.00 94.00 116 ALA A CA 1
ATOM 950 C C . ALA A 1 116 ? 10.637 -2.387 1.695 1.00 94.00 116 ALA A C 1
ATOM 952 O O . ALA A 1 116 ? 9.991 -2.525 0.655 1.00 94.00 116 ALA A O 1
ATOM 953 N N . ARG A 1 117 ? 11.798 -1.727 1.728 1.00 94.75 117 ARG A N 1
ATOM 954 C CA . ARG A 1 117 ? 12.509 -1.300 0.516 1.00 94.75 117 ARG A CA 1
ATOM 955 C C . ARG A 1 117 ? 13.190 -2.513 -0.110 1.00 94.75 117 ARG A C 1
ATOM 957 O O . ARG A 1 117 ? 13.958 -3.194 0.567 1.00 94.75 117 ARG A O 1
ATOM 964 N N . ILE A 1 118 ? 12.956 -2.743 -1.396 1.00 93.88 118 ILE A N 1
ATOM 965 C CA . ILE A 1 118 ? 13.637 -3.775 -2.178 1.00 93.88 118 ILE A CA 1
ATOM 966 C C . ILE A 1 118 ? 14.434 -3.091 -3.280 1.00 93.88 118 ILE A C 1
ATOM 968 O O . ILE A 1 118 ? 13.928 -2.191 -3.944 1.00 93.88 118 ILE A O 1
ATOM 972 N N . GLU A 1 119 ? 15.680 -3.513 -3.473 1.00 92.94 119 GLU A N 1
ATOM 973 C CA . GLU A 1 119 ? 16.541 -3.025 -4.547 1.00 92.94 119 GLU A CA 1
ATOM 974 C C . GLU A 1 119 ? 16.827 -4.141 -5.540 1.00 92.94 119 GLU A C 1
ATOM 976 O O . GLU A 1 119 ? 17.154 -5.258 -5.137 1.00 92.94 119 GLU A O 1
ATOM 981 N N . ARG A 1 120 ? 16.776 -3.828 -6.833 1.00 87.94 120 ARG A N 1
ATOM 982 C CA . ARG A 1 120 ? 17.086 -4.781 -7.900 1.00 87.94 120 ARG A CA 1
ATOM 983 C C . ARG A 1 120 ? 17.906 -4.147 -9.006 1.00 87.94 120 ARG A C 1
ATOM 985 O O . ARG A 1 120 ? 17.930 -2.926 -9.148 1.00 87.94 120 ARG A O 1
ATOM 992 N N . GLU A 1 121 ? 18.537 -5.001 -9.794 1.00 88.44 121 GLU A N 1
ATOM 993 C CA . GLU A 1 121 ? 19.103 -4.610 -11.076 1.00 88.44 121 GLU A CA 1
ATOM 994 C C . GLU A 1 121 ? 17.988 -4.365 -12.103 1.00 88.44 121 GLU A C 1
ATOM 996 O O . GLU A 1 121 ? 16.951 -5.043 -12.115 1.00 88.44 121 GLU A O 1
ATOM 1001 N N . TYR A 1 122 ? 18.190 -3.352 -12.942 1.00 82.94 122 TYR A N 1
ATOM 1002 C CA . TYR A 1 122 ? 17.279 -2.970 -14.008 1.00 82.94 122 TYR A CA 1
ATOM 1003 C C . TYR A 1 122 ? 18.013 -2.985 -15.353 1.00 82.94 122 TYR A C 1
ATOM 1005 O O . TYR A 1 122 ? 18.939 -2.208 -15.574 1.00 82.94 122 TYR A O 1
ATOM 1013 N N . MET A 1 123 ? 17.561 -3.873 -16.245 1.00 74.12 123 MET A N 1
ATOM 1014 C CA . MET A 1 123 ? 18.014 -4.022 -17.638 1.00 74.12 123 MET A CA 1
ATOM 1015 C C . MET A 1 123 ? 19.507 -4.355 -17.848 1.00 74.12 123 MET A C 1
ATOM 1017 O O . MET A 1 123 ? 20.026 -4.052 -18.918 1.00 74.12 123 MET A O 1
ATOM 1021 N N . ASP A 1 124 ? 20.161 -5.023 -16.888 1.00 68.00 124 ASP A N 1
ATOM 1022 C CA . ASP A 1 124 ? 21.553 -5.520 -16.978 1.00 68.00 124 ASP A CA 1
ATOM 1023 C C . ASP A 1 124 ? 22.614 -4.421 -17.234 1.00 68.00 124 ASP A C 1
ATOM 1025 O O . ASP A 1 124 ? 23.611 -4.631 -17.927 1.00 68.00 124 ASP A O 1
ATOM 1029 N N . GLU A 1 125 ? 22.379 -3.209 -16.716 1.00 63.78 125 GLU A N 1
ATOM 1030 C CA . GLU A 1 125 ? 23.140 -1.986 -17.047 1.00 63.78 125 GLU A CA 1
ATOM 1031 C C . GLU A 1 125 ? 23.917 -1.376 -15.858 1.00 63.78 125 GLU A C 1
ATOM 1033 O O . GLU A 1 125 ? 24.252 -0.182 -15.860 1.00 63.78 125 GLU A O 1
ATOM 1038 N N . ASP A 1 126 ? 24.169 -2.153 -14.799 1.00 77.06 126 ASP A N 1
ATOM 1039 C CA . ASP A 1 126 ? 24.623 -1.664 -13.482 1.00 77.06 126 ASP A CA 1
ATOM 1040 C C . ASP A 1 126 ? 23.671 -0.621 -12.854 1.00 77.06 126 ASP A C 1
ATOM 1042 O O . ASP A 1 126 ? 24.045 0.133 -11.949 1.00 77.06 126 ASP A O 1
ATOM 1046 N N . ILE A 1 127 ? 22.433 -0.521 -13.346 1.00 83.38 127 ILE A N 1
ATOM 1047 C CA . ILE A 1 127 ? 21.418 0.374 -12.793 1.00 83.38 127 ILE A CA 1
ATOM 1048 C C . ILE A 1 127 ? 20.697 -0.370 -11.676 1.00 83.38 127 ILE A C 1
ATOM 1050 O O . ILE A 1 127 ? 20.089 -1.418 -11.901 1.00 83.38 127 ILE A O 1
ATOM 1054 N N . ARG A 1 128 ? 20.725 0.203 -10.470 1.00 90.00 128 ARG A N 1
ATOM 1055 C CA . ARG A 1 128 ? 19.935 -0.282 -9.338 1.00 90.00 128 ARG A CA 1
ATOM 1056 C C . ARG A 1 128 ? 18.748 0.631 -9.099 1.00 90.00 128 ARG A C 1
ATOM 1058 O O . ARG A 1 128 ? 18.906 1.836 -8.924 1.00 90.00 128 ARG A O 1
ATOM 1065 N N . VAL A 1 129 ? 17.570 0.030 -9.063 1.00 90.56 129 VAL A N 1
ATOM 1066 C CA . VAL A 1 129 ? 16.309 0.710 -8.771 1.00 90.56 129 VAL A CA 1
ATOM 1067 C C . VAL A 1 129 ? 15.714 0.155 -7.490 1.00 90.56 129 VAL A C 1
ATOM 1069 O O . VAL A 1 129 ? 16.040 -0.963 -7.081 1.00 90.56 129 VAL A O 1
ATOM 1072 N N . ALA A 1 130 ? 14.850 0.938 -6.850 1.00 92.56 130 ALA A N 1
ATOM 1073 C CA . ALA A 1 130 ? 14.214 0.556 -5.602 1.00 92.56 130 ALA A CA 1
ATOM 1074 C C . ALA A 1 130 ? 12.698 0.651 -5.691 1.00 92.56 130 ALA A C 1
ATOM 1076 O O . ALA A 1 130 ? 12.158 1.574 -6.294 1.00 92.56 130 ALA A O 1
ATOM 1077 N N . TYR A 1 131 ? 12.023 -0.283 -5.038 1.00 92.75 131 TYR A N 1
ATOM 1078 C CA . TYR A 1 131 ? 10.572 -0.359 -5.005 1.00 92.75 131 TYR A CA 1
ATOM 1079 C C . TYR A 1 131 ? 10.087 -0.902 -3.659 1.00 92.75 131 TYR A C 1
ATOM 1081 O O . TYR A 1 131 ? 10.854 -1.461 -2.868 1.00 92.75 131 TYR A O 1
ATOM 1089 N N . ARG A 1 132 ? 8.788 -0.733 -3.399 1.00 93.00 132 ARG A N 1
ATOM 1090 C CA . ARG A 1 132 ? 8.130 -1.251 -2.199 1.00 93.00 132 ARG A CA 1
ATOM 1091 C C . ARG A 1 132 ? 7.854 -2.746 -2.324 1.00 93.00 132 ARG A C 1
ATOM 1093 O O . ARG A 1 132 ? 7.245 -3.193 -3.292 1.00 93.00 132 ARG A O 1
ATOM 1100 N N . GLY A 1 133 ? 8.218 -3.501 -1.293 1.00 93.88 133 GLY A N 1
ATOM 1101 C CA . GLY A 1 133 ? 7.727 -4.858 -1.077 1.00 93.88 133 GLY A CA 1
ATOM 1102 C C . GLY A 1 133 ? 6.221 -4.900 -0.802 1.00 93.88 133 GLY A C 1
ATOM 1103 O O . GLY A 1 133 ? 5.495 -3.935 -1.048 1.00 93.88 133 GLY A O 1
ATOM 1104 N N . ARG A 1 134 ? 5.739 -6.038 -0.297 1.00 94.31 134 ARG A N 1
ATOM 1105 C CA . ARG A 1 134 ? 4.324 -6.209 0.065 1.00 94.31 134 ARG A CA 1
ATOM 1106 C C . ARG A 1 134 ? 3.886 -5.174 1.105 1.00 94.31 134 ARG A C 1
ATOM 1108 O O . ARG A 1 134 ? 4.689 -4.775 1.952 1.00 94.31 134 ARG A O 1
ATOM 1115 N N . ALA A 1 135 ? 2.625 -4.758 1.024 1.00 95.25 135 ALA A N 1
ATOM 1116 C CA . ALA A 1 135 ? 2.049 -3.820 1.976 1.00 95.25 135 ALA A CA 1
ATOM 1117 C C . ALA A 1 135 ? 1.967 -4.468 3.362 1.00 95.25 135 ALA A C 1
ATOM 1119 O O . ALA A 1 135 ? 1.476 -5.584 3.512 1.00 95.25 135 ALA A O 1
ATOM 1120 N N . GLU A 1 136 ? 2.438 -3.758 4.378 1.00 96.50 136 GLU A N 1
ATOM 1121 C CA . GLU A 1 136 ? 2.317 -4.148 5.777 1.00 96.50 136 GLU A CA 1
ATOM 1122 C C . GLU A 1 136 ? 1.430 -3.138 6.495 1.00 96.50 136 GLU A C 1
ATOM 1124 O O . GLU A 1 136 ? 1.739 -1.946 6.550 1.00 96.50 136 GLU A O 1
ATOM 1129 N N . ILE A 1 137 ? 0.326 -3.630 7.043 1.00 97.44 137 ILE A N 1
ATOM 1130 C CA . ILE A 1 137 ? -0.593 -2.862 7.866 1.00 97.44 137 ILE A CA 1
ATOM 1131 C C . ILE A 1 137 ? -0.184 -3.048 9.313 1.00 97.44 137 ILE A C 1
ATOM 1133 O O . ILE A 1 137 ? -0.119 -4.171 9.801 1.00 97.44 137 ILE A O 1
ATOM 1137 N N . GLN A 1 138 ? 0.018 -1.941 10.010 1.00 97.62 138 GLN A N 1
ATOM 1138 C CA . GLN A 1 138 ? 0.216 -1.907 11.449 1.00 97.62 138 GLN A CA 1
ATOM 1139 C C . GLN A 1 138 ? -0.826 -0.984 12.064 1.00 97.62 138 GLN A C 1
ATOM 1141 O O . GLN A 1 138 ? -0.978 0.164 11.641 1.00 97.62 138 GLN A O 1
ATOM 1146 N N . ILE A 1 139 ? -1.536 -1.476 13.072 1.00 97.06 139 ILE A N 1
ATOM 1147 C CA . ILE A 1 139 ? -2.488 -0.691 13.849 1.00 97.06 139 ILE A CA 1
ATOM 1148 C C . ILE A 1 139 ? -1.966 -0.593 15.271 1.00 97.06 139 ILE A C 1
ATOM 1150 O O . ILE A 1 139 ? -1.668 -1.608 15.905 1.00 97.06 139 ILE A O 1
ATOM 1154 N N . THR A 1 140 ? -1.878 0.632 15.772 1.00 96.19 140 THR A N 1
ATOM 1155 C CA . THR A 1 140 ? -1.539 0.921 17.164 1.00 96.19 140 THR A CA 1
ATOM 1156 C C . THR A 1 140 ? -2.667 1.702 17.816 1.00 96.19 140 THR A C 1
ATOM 1158 O O . THR A 1 140 ? -3.361 2.474 17.151 1.00 96.19 140 THR A O 1
ATOM 1161 N N . ALA A 1 141 ? -2.829 1.552 19.124 1.00 93.25 141 ALA A N 1
ATOM 1162 C CA . ALA A 1 141 ? -3.576 2.521 19.912 1.00 93.25 141 ALA A CA 1
ATOM 1163 C C . ALA A 1 141 ? -2.833 3.876 19.927 1.00 93.25 141 ALA A C 1
ATOM 1165 O O . ALA A 1 141 ? -1.662 3.967 19.534 1.00 93.25 141 ALA A O 1
ATOM 1166 N N . LEU A 1 142 ? -3.513 4.950 20.342 1.00 89.06 142 LEU A N 1
ATOM 1167 C CA . LEU A 1 142 ? -2.912 6.295 20.386 1.00 89.06 142 LEU A CA 1
ATOM 1168 C C . LEU A 1 142 ? -1.744 6.424 21.376 1.00 89.06 142 LEU A C 1
ATOM 1170 O O . LEU A 1 142 ? -0.897 7.297 21.201 1.00 89.06 142 LEU A O 1
ATOM 1174 N N . ASP A 1 143 ? -1.675 5.555 22.383 1.00 89.50 143 ASP A N 1
ATOM 1175 C CA . ASP A 1 143 ? -0.548 5.458 23.318 1.00 89.50 143 ASP A CA 1
ATOM 1176 C C . ASP A 1 143 ? 0.690 4.764 22.706 1.00 89.50 143 ASP A C 1
ATOM 1178 O O . ASP A 1 143 ? 1.738 4.683 23.345 1.00 89.50 143 ASP A O 1
ATOM 1182 N N . GLY A 1 144 ? 0.583 4.282 21.461 1.00 91.31 144 GLY A N 1
ATOM 1183 C CA . GLY A 1 144 ? 1.628 3.564 20.737 1.00 91.31 144 GLY A CA 1
ATOM 1184 C C . GLY A 1 144 ? 1.606 2.047 20.929 1.00 91.31 144 GLY A C 1
ATOM 1185 O O . GLY A 1 144 ? 2.394 1.355 20.283 1.00 91.31 144 GLY A O 1
ATOM 1186 N N . SER A 1 145 ? 0.708 1.507 21.757 1.00 93.12 145 SER A N 1
ATOM 1187 C CA . SER A 1 145 ? 0.600 0.064 21.983 1.00 93.12 145 SER A CA 1
ATOM 1188 C C . SER A 1 145 ? 0.193 -0.667 20.693 1.00 93.12 145 SER A C 1
ATOM 1190 O O . SER A 1 145 ? -0.767 -0.248 20.036 1.00 93.12 145 SER A O 1
ATOM 1192 N N . PRO A 1 146 ? 0.882 -1.756 20.297 1.00 94.75 146 PRO A N 1
ATOM 1193 C CA . PRO A 1 146 ? 0.538 -2.509 19.095 1.00 94.75 146 PRO A CA 1
ATOM 1194 C C . PRO A 1 146 ? -0.781 -3.260 19.285 1.00 94.75 146 PRO A C 1
ATOM 1196 O O . PRO A 1 146 ? -1.006 -3.901 20.310 1.00 94.75 146 PRO A O 1
ATOM 1199 N N . VAL A 1 147 ? -1.643 -3.189 18.274 1.00 94.31 147 VAL A N 1
ATOM 1200 C CA . VAL A 1 147 ? -2.992 -3.769 18.298 1.00 94.31 147 VAL A CA 1
ATOM 1201 C C . VAL A 1 147 ? -3.138 -4.864 17.248 1.00 94.31 147 VAL A C 1
ATOM 1203 O O . VAL A 1 147 ? -3.685 -5.929 17.525 1.00 94.31 147 VAL A O 1
ATOM 1206 N N . PHE A 1 148 ? -2.638 -4.612 16.042 1.00 95.50 148 PHE A N 1
ATOM 1207 C CA . PHE A 1 148 ? -2.729 -5.538 14.921 1.00 95.50 148 PHE A CA 1
ATOM 1208 C C . PHE A 1 148 ? -1.558 -5.321 13.966 1.00 95.50 148 PHE A C 1
ATOM 1210 O O . PHE A 1 148 ? -1.108 -4.188 13.783 1.00 95.50 148 PHE A O 1
ATOM 1217 N N . SER A 1 149 ? -1.080 -6.396 13.345 1.00 95.94 149 SER A N 1
ATOM 1218 C CA . SER A 1 149 ? -0.151 -6.320 12.222 1.00 95.94 149 SER A CA 1
ATOM 1219 C C . SER A 1 149 ? -0.443 -7.430 11.221 1.00 95.94 149 SER A C 1
ATOM 1221 O O . SER A 1 149 ? -0.678 -8.570 11.622 1.00 95.94 149 SER A O 1
ATOM 1223 N N . GLN A 1 150 ? -0.432 -7.093 9.933 1.00 95.50 150 GLN A N 1
ATOM 1224 C CA . GLN A 1 150 ? -0.654 -8.035 8.841 1.00 95.50 150 GLN A CA 1
ATOM 1225 C C . GLN A 1 150 ? 0.059 -7.566 7.574 1.00 95.50 150 GLN A C 1
ATOM 1227 O O . GLN A 1 150 ? -0.057 -6.411 7.167 1.00 95.50 150 GLN A O 1
ATOM 1232 N N . THR A 1 151 ? 0.752 -8.484 6.906 1.00 95.88 151 THR A N 1
ATOM 1233 C CA . THR A 1 151 ? 1.202 -8.286 5.524 1.00 95.88 151 THR A CA 1
ATOM 1234 C C . THR A 1 151 ? 0.083 -8.696 4.575 1.00 95.88 151 THR A C 1
ATOM 1236 O O . THR A 1 151 ? -0.476 -9.782 4.739 1.00 95.88 151 THR A O 1
ATOM 1239 N N . LEU A 1 152 ? -0.243 -7.841 3.612 1.00 93.62 152 LEU A N 1
ATOM 1240 C CA . LEU A 1 152 ? -1.193 -8.154 2.552 1.00 93.62 152 LEU A CA 1
ATOM 1241 C C . LEU A 1 152 ? -0.498 -8.899 1.416 1.00 93.62 152 LEU A C 1
ATOM 1243 O O . LEU A 1 152 ? 0.607 -8.527 1.001 1.00 93.62 152 LEU A O 1
ATOM 1247 N N . ASP A 1 153 ? -1.165 -9.932 0.921 1.00 90.75 153 ASP A N 1
ATOM 1248 C CA . ASP A 1 153 ? -0.813 -10.581 -0.332 1.00 90.75 153 ASP A CA 1
ATOM 1249 C C . ASP A 1 153 ? -1.466 -9.865 -1.522 1.00 90.75 153 ASP A C 1
ATOM 1251 O O . ASP A 1 153 ? -2.264 -8.936 -1.374 1.00 90.75 153 ASP A O 1
ATOM 1255 N N . GLU A 1 154 ? -1.067 -10.271 -2.723 1.00 83.69 154 GLU A N 1
ATOM 1256 C CA . GLU A 1 154 ? -1.704 -9.828 -3.957 1.00 83.69 154 GLU A CA 1
ATOM 1257 C C . GLU A 1 154 ? -3.191 -10.225 -3.950 1.00 83.69 154 GLU A C 1
ATOM 1259 O O . GLU A 1 154 ? -3.567 -11.336 -3.574 1.00 83.69 154 GLU A O 1
ATOM 1264 N N . ALA A 1 155 ? -4.029 -9.293 -4.373 1.00 88.44 155 ALA A N 1
ATOM 1265 C CA . ALA A 1 155 ? -5.481 -9.314 -4.435 1.00 88.44 155 ALA A CA 1
ATOM 1266 C C . ALA A 1 155 ? -6.226 -9.324 -3.095 1.00 88.44 155 ALA A C 1
ATOM 1268 O O . ALA A 1 155 ? -7.454 -9.481 -3.077 1.00 88.44 155 ALA A O 1
ATOM 1269 N N . ASP A 1 156 ? -5.527 -9.088 -1.988 1.00 92.88 156 ASP A N 1
ATOM 1270 C CA . ASP A 1 156 ? -6.158 -8.915 -0.686 1.00 92.88 156 ASP A CA 1
ATOM 1271 C C . ASP A 1 156 ? -6.910 -7.578 -0.587 1.00 92.88 156 ASP A C 1
ATOM 1273 O O . ASP A 1 156 ? -6.407 -6.529 -0.991 1.00 92.88 156 ASP A O 1
ATOM 1277 N N . ASP A 1 157 ? -8.093 -7.610 0.032 1.00 95.62 157 ASP A N 1
ATOM 1278 C CA . ASP A 1 157 ? -8.775 -6.404 0.517 1.00 95.62 157 ASP A CA 1
ATOM 1279 C C . ASP A 1 157 ? -8.708 -6.348 2.039 1.00 95.62 157 ASP A C 1
ATOM 1281 O O . ASP A 1 157 ? -8.800 -7.371 2.724 1.00 95.62 157 ASP A O 1
ATOM 1285 N N . PHE A 1 158 ? -8.616 -5.141 2.584 1.00 97.38 158 PHE A N 1
ATOM 1286 C CA . PHE A 1 158 ? -8.601 -4.926 4.021 1.00 97.38 158 PHE A CA 1
ATOM 1287 C C . PHE A 1 158 ? -9.447 -3.724 4.419 1.00 97.38 158 PHE A C 1
ATOM 1289 O O . PHE A 1 158 ? -9.400 -2.662 3.802 1.00 97.38 158 PHE A O 1
ATOM 1296 N N . GLN A 1 159 ? -10.175 -3.852 5.518 1.00 97.56 159 GLN A N 1
ATOM 1297 C CA . GLN A 1 159 ? -10.897 -2.754 6.136 1.00 97.56 159 GLN A CA 1
ATOM 1298 C C . GLN A 1 159 ? -10.667 -2.767 7.643 1.00 97.56 159 GLN A C 1
ATOM 1300 O O . GLN A 1 159 ? -10.731 -3.814 8.280 1.00 97.56 159 GLN A O 1
ATOM 1305 N N . ALA A 1 160 ? -10.468 -1.585 8.220 1.00 96.75 160 ALA A N 1
ATOM 1306 C CA . ALA A 1 160 ? -10.575 -1.383 9.658 1.00 96.75 160 ALA A CA 1
ATOM 1307 C C . ALA A 1 160 ? -11.579 -0.263 9.921 1.00 96.75 160 ALA A C 1
ATOM 1309 O O . ALA A 1 160 ? -11.466 0.815 9.340 1.00 96.75 160 ALA A O 1
ATOM 1310 N N . ALA A 1 161 ? -12.571 -0.520 10.764 1.00 96.19 161 ALA A N 1
ATOM 1311 C CA . ALA A 1 161 ? -13.599 0.444 11.128 1.00 96.19 161 ALA A CA 1
ATOM 1312 C C . ALA A 1 161 ? -13.754 0.485 12.643 1.00 96.19 161 ALA A C 1
ATOM 1314 O O . ALA A 1 161 ? -13.917 -0.546 13.299 1.00 96.19 161 ALA A O 1
ATOM 1315 N N . GLU A 1 162 ? -13.682 1.686 13.197 1.00 93.38 162 GLU A N 1
ATOM 1316 C CA . GLU A 1 162 ? -13.869 1.897 14.618 1.00 93.38 162 GLU A CA 1
ATOM 1317 C C . GLU A 1 162 ? -15.359 2.018 14.947 1.00 93.38 162 GLU A C 1
ATOM 1319 O O . GLU A 1 162 ? -16.112 2.738 14.292 1.00 93.38 162 GLU A O 1
ATOM 1324 N N . ALA A 1 163 ? -15.787 1.288 15.971 1.00 87.69 163 ALA A N 1
ATOM 1325 C CA . ALA A 1 163 ? -17.132 1.316 16.515 1.00 87.69 163 ALA A CA 1
ATOM 1326 C C . ALA A 1 163 ? -17.081 1.570 18.027 1.00 87.69 163 ALA A C 1
ATOM 1328 O O . ALA A 1 163 ? -16.047 1.427 18.677 1.00 87.69 163 ALA A O 1
ATOM 1329 N N . SER A 1 164 ? -18.235 1.877 18.625 1.00 83.44 164 SER A N 1
ATOM 1330 C CA . SER A 1 164 ? -18.346 2.176 20.063 1.00 83.44 164 SER A CA 1
ATOM 1331 C C . SER A 1 164 ? -17.858 1.055 20.990 1.00 83.44 164 SER A C 1
ATOM 1333 O O . SER A 1 164 ? -17.579 1.302 22.159 1.00 83.44 164 SER A O 1
ATOM 1335 N N . TYR A 1 165 ? -17.768 -0.176 20.487 1.00 79.56 165 TYR A N 1
ATOM 1336 C CA . TYR A 1 165 ? -17.376 -1.368 21.236 1.00 79.56 165 TYR A CA 1
ATOM 1337 C C . TYR A 1 165 ? -15.980 -1.901 20.867 1.00 79.56 165 TYR A C 1
ATOM 1339 O O . TYR A 1 165 ? -15.549 -2.913 21.427 1.00 79.56 165 TYR A O 1
ATOM 1347 N N . GLY A 1 166 ? -15.271 -1.258 19.935 1.00 88.88 166 GLY A N 1
ATOM 1348 C CA . GLY A 1 166 ? -13.942 -1.687 19.510 1.00 88.88 166 GLY A CA 1
ATOM 1349 C C . GLY A 1 166 ? -13.628 -1.414 18.043 1.00 88.88 166 GLY A C 1
ATOM 1350 O O . GLY A 1 166 ? -14.368 -0.732 17.342 1.00 88.88 166 GLY A O 1
ATOM 1351 N N . LEU A 1 167 ? -12.521 -1.987 17.580 1.00 94.50 167 LEU A N 1
ATOM 1352 C CA . LEU A 1 167 ? -12.077 -1.938 16.194 1.00 94.50 167 LEU A CA 1
ATOM 1353 C C . LEU A 1 167 ? -12.474 -3.228 15.475 1.00 94.50 167 LEU A C 1
ATOM 1355 O O . LEU A 1 167 ? -12.050 -4.316 15.869 1.00 94.50 167 LEU A O 1
ATOM 1359 N N . VAL A 1 168 ? -13.277 -3.105 14.424 1.00 95.75 168 VAL A N 1
ATOM 1360 C CA . VAL A 1 168 ? -13.642 -4.218 13.544 1.00 95.75 168 VAL A CA 1
ATOM 1361 C C . VAL A 1 168 ? -12.675 -4.242 12.371 1.00 95.75 168 VAL A C 1
ATOM 1363 O O . VAL A 1 168 ? -12.523 -3.244 11.668 1.00 95.75 168 VAL A O 1
ATOM 1366 N N . LEU A 1 169 ? -12.028 -5.382 12.166 1.00 96.75 169 LEU A N 1
ATOM 1367 C CA . LEU A 1 169 ? -11.144 -5.655 11.043 1.00 96.75 169 LEU A CA 1
ATOM 1368 C C . LEU A 1 169 ? -11.821 -6.655 10.111 1.00 96.75 169 LEU A C 1
ATOM 1370 O O . LEU A 1 169 ? -12.351 -7.657 10.581 1.00 96.75 169 LEU A O 1
ATOM 1374 N N . SER A 1 170 ? -11.768 -6.403 8.810 1.00 96.88 170 SER A N 1
ATOM 1375 C CA . SER A 1 170 ? -12.177 -7.343 7.769 1.00 96.88 170 SER A CA 1
ATOM 1376 C C . SER A 1 170 ? -11.012 -7.530 6.804 1.00 96.88 170 SER A C 1
ATOM 1378 O O . SER A 1 170 ? -10.426 -6.549 6.347 1.00 96.88 170 SER A O 1
ATOM 1380 N N . HIS A 1 171 ? -10.649 -8.779 6.526 1.00 96.56 171 HIS A N 1
ATOM 1381 C CA . HIS A 1 171 ? -9.586 -9.138 5.586 1.00 96.56 171 HIS A CA 1
ATOM 1382 C C . HIS A 1 171 ? -10.123 -10.192 4.631 1.00 96.56 171 HIS A C 1
ATOM 1384 O O . HIS A 1 171 ? -10.475 -11.290 5.062 1.00 96.56 171 HIS A O 1
ATOM 1390 N N . CYS A 1 172 ? -10.189 -9.847 3.349 1.00 94.88 172 CYS A N 1
ATOM 1391 C CA . CYS A 1 172 ? -10.616 -10.740 2.285 1.00 94.88 172 CYS A CA 1
ATOM 1392 C C . CYS A 1 172 ? -9.406 -11.176 1.468 1.00 94.88 172 CYS A C 1
ATOM 1394 O O . CYS A 1 172 ? -8.766 -10.342 0.831 1.00 94.88 172 CYS A O 1
ATOM 1396 N N . LYS A 1 173 ? -9.112 -12.475 1.474 1.00 92.69 173 LYS A N 1
ATOM 1397 C CA . LYS A 1 173 ? -7.981 -13.067 0.755 1.00 92.69 173 LYS A CA 1
ATOM 1398 C C . LYS A 1 173 ? -8.426 -13.692 -0.549 1.00 92.69 173 LYS A C 1
ATOM 1400 O O . LYS A 1 173 ? -9.473 -14.337 -0.590 1.00 92.69 173 LYS A O 1
ATOM 1405 N N . LYS A 1 174 ? -7.614 -13.567 -1.598 1.00 87.12 174 LYS A N 1
ATOM 1406 C CA . LYS A 1 174 ? -7.839 -14.282 -2.862 1.00 87.12 174 LYS A CA 1
ATOM 1407 C C . LYS A 1 174 ? -7.713 -15.791 -2.640 1.00 87.12 174 LYS A C 1
ATOM 1409 O O . LYS A 1 174 ? -6.700 -16.276 -2.148 1.00 87.12 174 LYS A O 1
ATOM 1414 N N . VAL A 1 175 ? -8.746 -16.539 -3.025 1.00 84.44 175 VAL A N 1
ATOM 1415 C CA . VAL A 1 175 ? -8.778 -18.011 -2.907 1.00 84.44 175 VAL A CA 1
ATOM 1416 C C . VAL A 1 175 ? -8.685 -18.681 -4.270 1.00 84.44 175 VAL A C 1
ATOM 1418 O O . VAL A 1 175 ? -8.121 -19.765 -4.395 1.00 84.44 175 VAL A O 1
ATOM 1421 N N . SER A 1 176 ? -9.227 -18.048 -5.310 1.00 74.69 176 SER A N 1
ATOM 1422 C CA . SER A 1 176 ? -9.095 -18.539 -6.681 1.00 74.69 176 SER A CA 1
ATOM 1423 C C . SER A 1 176 ? -9.301 -17.430 -7.706 1.00 74.69 176 SER A C 1
ATOM 1425 O O . SER A 1 176 ? -9.912 -16.395 -7.427 1.00 74.69 176 SER A O 1
ATOM 1427 N N . GLU A 1 177 ? -8.784 -17.678 -8.904 1.00 66.50 177 GLU A N 1
ATOM 1428 C CA . GLU A 1 177 ? -8.957 -16.848 -10.088 1.00 66.50 177 GLU A CA 1
ATOM 1429 C C . GLU A 1 177 ? -9.404 -17.744 -11.235 1.00 66.50 177 GLU A C 1
ATOM 1431 O O . GLU A 1 177 ? -8.802 -18.790 -11.485 1.00 66.50 177 GLU A O 1
ATOM 1436 N N . SER A 1 178 ? -10.476 -17.350 -11.914 1.00 57.88 178 SER A N 1
ATOM 1437 C CA . SER A 1 178 ? -10.799 -17.896 -13.227 1.00 57.88 178 SER A CA 1
ATOM 1438 C C . SER A 1 178 ? -10.244 -16.921 -14.266 1.00 57.88 178 SER A C 1
ATOM 1440 O O . SER A 1 178 ? -10.468 -15.725 -14.090 1.00 57.88 178 SER A O 1
ATOM 1442 N N . PRO A 1 179 ? -9.581 -17.386 -15.341 1.00 55.41 179 PRO A N 1
ATOM 1443 C CA . PRO A 1 179 ? -8.994 -16.521 -16.372 1.00 55.41 179 PRO A CA 1
ATOM 1444 C C . PRO A 1 179 ? -9.960 -15.465 -16.934 1.00 55.41 179 PRO A C 1
ATOM 1446 O O . PRO A 1 179 ? -9.537 -14.366 -17.263 1.00 55.41 179 PRO A O 1
ATOM 1449 N N . ASP A 1 180 ? -11.259 -15.787 -16.968 1.00 58.56 180 ASP A N 1
ATOM 1450 C CA . ASP A 1 180 ? -12.335 -14.915 -17.459 1.00 58.56 180 ASP A CA 1
ATOM 1451 C C . ASP A 1 180 ? -13.410 -14.619 -16.391 1.00 58.56 180 ASP A C 1
ATOM 1453 O O . ASP A 1 180 ? -14.523 -14.196 -16.712 1.00 58.56 180 ASP A O 1
ATOM 1457 N N . GLY A 1 181 ? -13.143 -14.923 -15.115 1.00 62.72 181 GLY A N 1
ATOM 1458 C CA . GLY A 1 181 ? -14.138 -14.831 -14.041 1.00 62.72 181 GLY A CA 1
ATOM 1459 C C . GLY A 1 181 ? -13.739 -13.892 -12.903 1.00 62.72 181 GLY A C 1
ATOM 1460 O O . GLY A 1 181 ? -12.583 -13.492 -12.794 1.00 62.72 181 GLY A O 1
ATOM 1461 N N . PRO A 1 182 ? -14.695 -13.530 -12.030 1.00 67.75 182 PRO A N 1
ATOM 1462 C CA . PRO A 1 182 ? -14.415 -12.665 -10.893 1.00 67.75 182 PRO A CA 1
ATOM 1463 C C . PRO A 1 182 ? -13.424 -13.332 -9.931 1.00 67.75 182 PRO A C 1
ATOM 1465 O O . PRO A 1 182 ? -13.501 -14.538 -9.687 1.00 67.75 182 PRO A O 1
ATOM 1468 N N . VAL A 1 183 ? -12.528 -12.534 -9.346 1.00 75.94 183 VAL A N 1
ATOM 1469 C CA . VAL A 1 183 ? -11.656 -12.979 -8.252 1.00 75.94 183 VAL A CA 1
ATOM 1470 C C . VAL A 1 183 ? -12.533 -13.402 -7.075 1.00 75.94 183 VAL A C 1
ATOM 1472 O O . VAL A 1 183 ? -13.323 -12.607 -6.562 1.00 75.94 183 VAL A O 1
ATOM 1475 N N . ILE A 1 184 ? -12.397 -14.656 -6.645 1.00 83.19 184 ILE A N 1
ATOM 1476 C CA . ILE A 1 184 ? -13.129 -15.175 -5.488 1.00 83.19 184 ILE A CA 1
ATOM 1477 C C . ILE A 1 184 ? -12.292 -14.912 -4.243 1.00 83.19 184 ILE A C 1
ATOM 1479 O O . ILE A 1 184 ? -11.135 -15.343 -4.164 1.00 83.19 184 ILE A O 1
ATOM 1483 N N . LYS A 1 185 ? -12.899 -14.233 -3.266 1.00 89.44 185 LYS A N 1
ATOM 1484 C CA . LYS A 1 185 ? -12.271 -13.914 -1.986 1.00 89.44 185 LYS A CA 1
ATOM 1485 C C . LYS A 1 185 ? -12.992 -14.592 -0.829 1.00 89.44 185 LYS A C 1
ATOM 1487 O O . LYS A 1 185 ? -14.216 -14.709 -0.844 1.00 89.44 185 LYS A O 1
ATOM 1492 N N . ASP A 1 186 ? -12.219 -15.012 0.162 1.00 92.75 186 ASP A N 1
ATOM 1493 C CA . ASP A 1 186 ? -12.718 -15.477 1.454 1.00 92.75 186 ASP A CA 1
ATOM 1494 C C . ASP A 1 186 ? -12.370 -14.443 2.518 1.00 92.75 186 ASP A C 1
ATOM 1496 O O . ASP A 1 186 ? -11.230 -13.977 2.590 1.00 92.75 186 ASP A O 1
ATOM 1500 N N . CYS A 1 187 ? -13.371 -14.047 3.296 1.00 93.81 187 CYS A N 1
ATOM 1501 C CA . CYS A 1 187 ? -13.294 -12.910 4.198 1.00 93.81 187 CYS A CA 1
ATOM 1502 C C . CYS A 1 187 ? -13.397 -13.370 5.645 1.00 93.81 187 CYS A C 1
ATOM 1504 O O . CYS A 1 187 ? -14.363 -14.022 6.041 1.00 93.81 187 CYS A O 1
ATOM 1506 N N . SER A 1 188 ? -12.431 -12.952 6.454 1.00 94.75 188 SER A N 1
ATOM 1507 C CA . SER A 1 188 ? -12.477 -13.110 7.903 1.00 94.75 188 SER A CA 1
ATOM 1508 C C . SER A 1 188 ? -12.701 -11.767 8.579 1.00 94.75 188 SER A C 1
ATOM 1510 O O . SER A 1 188 ? -12.065 -10.777 8.209 1.00 94.75 188 SER A O 1
ATOM 1512 N N . GLU A 1 189 ? -13.541 -11.756 9.611 1.00 94.75 189 GLU A N 1
ATOM 1513 C CA . GLU A 1 189 ? -13.733 -10.599 10.480 1.00 94.75 189 GLU A CA 1
ATOM 1514 C C . GLU A 1 189 ? -13.152 -10.846 11.874 1.00 94.75 189 GLU A C 1
ATOM 1516 O O . GLU A 1 189 ? -13.282 -11.929 12.448 1.00 94.75 189 GLU A O 1
ATOM 1521 N N . GLN A 1 190 ? -12.537 -9.812 12.441 1.00 94.12 190 GLN A N 1
ATOM 1522 C CA . GLN A 1 190 ? -12.001 -9.819 13.794 1.00 94.12 190 GLN A CA 1
ATOM 1523 C C . GLN A 1 190 ? -12.450 -8.562 14.536 1.00 94.12 190 GLN A C 1
ATOM 1525 O O . GLN A 1 190 ? -12.280 -7.447 14.053 1.00 94.12 190 GLN A O 1
ATOM 1530 N N . LEU A 1 191 ? -12.973 -8.735 15.752 1.00 92.75 191 LEU A N 1
ATOM 1531 C CA . LEU A 1 191 ? -13.244 -7.630 16.667 1.00 92.75 191 LEU A CA 1
ATOM 1532 C C . LEU A 1 191 ? -12.131 -7.520 17.707 1.00 92.75 191 LEU A C 1
ATOM 1534 O O . LEU A 1 191 ? -11.920 -8.432 18.509 1.00 92.75 191 LEU A O 1
ATOM 1538 N N . ILE A 1 192 ? -11.486 -6.362 17.750 1.00 90.44 192 ILE A N 1
ATOM 1539 C CA . ILE A 1 192 ? -10.554 -5.982 18.803 1.00 90.44 192 ILE A CA 1
ATOM 1540 C C . ILE A 1 192 ? -11.277 -5.042 19.762 1.00 90.44 192 ILE A C 1
ATOM 1542 O O . ILE A 1 192 ? -11.593 -3.902 19.427 1.00 90.44 192 ILE A O 1
ATOM 1546 N N . LYS A 1 193 ? -11.544 -5.513 20.979 1.00 85.06 193 LYS A N 1
ATOM 1547 C CA . LYS A 1 193 ? -12.178 -4.687 22.010 1.00 85.06 193 LYS A CA 1
ATOM 1548 C C . LYS A 1 193 ? -11.193 -3.634 22.507 1.00 85.06 193 LYS A C 1
ATOM 1550 O O . LYS A 1 193 ? -10.083 -3.975 22.910 1.00 85.06 193 LYS A O 1
ATOM 1555 N N . VAL A 1 194 ? -11.622 -2.375 22.542 1.00 71.06 194 VAL A N 1
ATOM 1556 C CA . VAL A 1 194 ? -10.912 -1.344 23.306 1.00 71.06 194 VAL A CA 1
ATOM 1557 C C . VAL A 1 194 ? -11.095 -1.701 24.779 1.00 71.06 194 VAL A C 1
ATOM 1559 O O . VAL A 1 194 ? -12.229 -1.840 25.242 1.00 71.06 194 VAL A O 1
ATOM 1562 N N . GLN A 1 195 ? -10.002 -1.911 25.515 1.00 63.31 195 GLN A N 1
ATOM 1563 C CA . GLN A 1 195 ? -10.100 -2.007 26.968 1.00 63.31 195 GLN A CA 1
ATOM 1564 C C . GLN A 1 195 ? -10.590 -0.653 27.471 1.00 63.31 195 GLN A C 1
ATOM 1566 O O . GLN A 1 195 ? -9.884 0.345 27.368 1.00 63.31 195 GLN A O 1
ATOM 1571 N N . SER A 1 196 ? -11.819 -0.611 27.980 1.00 53.72 196 SER A N 1
ATOM 1572 C CA . SER A 1 196 ? -12.300 0.543 28.723 1.00 53.72 196 SER A CA 1
ATOM 1573 C C . SER A 1 196 ? -11.364 0.733 29.910 1.00 53.72 196 SER A C 1
ATOM 1575 O O . SER A 1 196 ? -11.353 -0.104 30.816 1.00 53.72 196 SER A O 1
ATOM 1577 N N . SER A 1 197 ? -10.566 1.797 29.891 1.00 43.97 197 SER A N 1
ATOM 1578 C CA . SER A 1 197 ? -9.898 2.294 31.087 1.00 43.97 197 SER A CA 1
ATOM 1579 C C . SER A 1 197 ? -10.989 2.594 32.116 1.00 43.97 197 SER A C 1
ATOM 1581 O O . SER A 1 197 ? -11.763 3.535 31.926 1.00 43.97 197 SER A O 1
ATOM 1583 N N . GLN A 1 198 ? -11.116 1.720 33.117 1.00 35.59 198 GLN A N 1
ATOM 1584 C CA . GLN A 1 198 ? -11.857 2.007 34.345 1.00 35.59 198 GLN A CA 1
ATOM 1585 C C . GLN A 1 198 ? -11.125 3.073 35.153 1.00 35.59 198 GLN A C 1
ATOM 1587 O O . GLN A 1 198 ? -9.872 3.055 35.137 1.00 35.59 198 GLN A O 1
#